Protein AF-C6LXL4-F1 (afdb_monomer)

Structure (mmCIF, N/CA/C/O backbone):
data_AF-C6LXL4-F1
#
_entry.id   AF-C6LXL4-F1
#
loop_
_atom_site.group_PDB
_atom_site.id
_atom_site.type_symbol
_atom_site.label_atom_id
_atom_site.label_alt_id
_atom_site.label_comp_id
_atom_site.label_asym_id
_atom_site.label_entity_id
_atom_site.label_seq_id
_atom_site.pdbx_PDB_ins_code
_atom_site.Cartn_x
_atom_site.Cartn_y
_atom_site.Cartn_z
_atom_site.occupancy
_atom_site.B_iso_or_equiv
_atom_site.auth_seq_id
_atom_site.auth_comp_id
_atom_site.auth_asym_id
_atom_site.auth_atom_id
_atom_site.pdbx_PDB_model_num
ATOM 1 N N . MET A 1 1 ? 41.414 -20.874 -18.597 1.00 38.28 1 MET A N 1
ATOM 2 C CA . MET A 1 1 ? 40.499 -19.800 -18.168 1.00 38.28 1 MET A CA 1
ATOM 3 C C . MET A 1 1 ? 39.198 -20.052 -18.888 1.00 38.28 1 MET A C 1
ATOM 5 O O . MET A 1 1 ? 39.136 -19.821 -20.089 1.00 38.28 1 MET A O 1
ATOM 9 N N . ASP A 1 2 ? 38.233 -20.641 -18.190 1.00 34.28 2 ASP A N 1
ATOM 10 C CA . ASP A 1 2 ? 36.930 -20.941 -18.768 1.00 34.28 2 ASP A CA 1
ATOM 11 C C . ASP A 1 2 ? 36.193 -19.635 -19.047 1.00 34.28 2 ASP A C 1
ATOM 13 O O . ASP A 1 2 ? 36.038 -18.783 -18.170 1.00 34.28 2 ASP A O 1
ATOM 17 N N . ALA A 1 3 ? 35.790 -19.461 -20.302 1.00 42.88 3 ALA A N 1
ATOM 18 C CA . ALA A 1 3 ? 34.923 -18.376 -20.708 1.00 42.88 3 ALA A CA 1
ATOM 19 C C . ALA A 1 3 ? 33.580 -18.569 -19.997 1.00 42.88 3 ALA A C 1
ATOM 21 O O . ALA A 1 3 ? 32.808 -19.465 -20.343 1.00 42.88 3 ALA A O 1
ATOM 22 N N . ILE A 1 4 ? 33.311 -17.734 -18.994 1.00 42.44 4 ILE A N 1
ATOM 23 C CA . ILE A 1 4 ? 31.965 -17.551 -18.458 1.00 42.44 4 ILE A CA 1
ATOM 24 C C . ILE A 1 4 ? 31.111 -17.140 -19.659 1.00 42.44 4 ILE A C 1
ATOM 26 O O . ILE A 1 4 ? 31.255 -16.032 -20.177 1.00 42.44 4 ILE A O 1
ATOM 30 N N . LYS A 1 5 ? 30.272 -18.056 -20.158 1.00 40.94 5 LYS A N 1
ATOM 31 C CA . LYS A 1 5 ? 29.210 -17.695 -21.098 1.00 40.94 5 LYS A CA 1
ATOM 32 C C . LYS A 1 5 ? 28.404 -16.586 -20.413 1.00 40.94 5 LYS A C 1
ATOM 34 O O . LYS A 1 5 ? 27.930 -16.836 -19.305 1.00 40.94 5 LYS A O 1
ATOM 39 N N . PRO A 1 6 ? 28.260 -15.386 -21.005 1.00 42.06 6 PRO A N 1
ATOM 40 C CA . PRO A 1 6 ? 27.323 -14.415 -20.473 1.00 42.06 6 PRO A CA 1
ATOM 41 C C . PRO A 1 6 ? 25.955 -15.080 -20.540 1.00 42.06 6 PRO A C 1
ATOM 43 O O . PRO A 1 6 ? 25.526 -15.529 -21.605 1.00 42.06 6 PRO A O 1
ATOM 46 N N . ASP A 1 7 ? 25.363 -15.251 -19.366 1.00 44.66 7 ASP A N 1
ATOM 47 C CA . ASP A 1 7 ? 24.122 -15.973 -19.166 1.00 44.66 7 ASP A CA 1
ATOM 48 C C . ASP A 1 7 ? 23.064 -15.330 -20.071 1.00 44.66 7 ASP A C 1
ATOM 50 O O . ASP A 1 7 ? 22.660 -14.177 -19.889 1.00 44.66 7 ASP A O 1
ATOM 54 N N . PHE A 1 8 ? 22.719 -16.055 -21.135 1.00 40.41 8 PHE A N 1
ATOM 55 C CA . PHE A 1 8 ? 21.677 -15.686 -22.077 1.00 40.41 8 PHE A CA 1
ATOM 56 C C . PHE A 1 8 ? 20.417 -15.449 -21.230 1.00 40.41 8 PHE A C 1
ATOM 58 O O . PHE A 1 8 ? 20.042 -16.311 -20.436 1.00 40.41 8 PHE A O 1
ATOM 65 N N . ASP A 1 9 ? 19.798 -14.277 -21.392 1.00 54.25 9 ASP A N 1
ATOM 66 C CA . ASP A 1 9 ? 18.506 -13.871 -20.814 1.00 54.25 9 ASP A CA 1
ATOM 67 C C . ASP A 1 9 ? 18.470 -13.043 -19.507 1.00 54.25 9 ASP A C 1
ATOM 69 O O . ASP A 1 9 ? 17.414 -12.933 -18.881 1.00 54.25 9 ASP A O 1
ATOM 73 N N . PHE A 1 10 ? 19.554 -12.349 -19.125 1.00 51.66 10 PHE A N 1
ATOM 74 C CA . PHE A 1 10 ? 19.510 -11.342 -18.038 1.00 51.66 10 PHE A CA 1
ATOM 75 C C . PHE A 1 10 ? 18.349 -10.321 -18.175 1.00 51.66 10 PHE A C 1
ATOM 77 O O . PHE A 1 10 ? 17.637 -10.112 -17.193 1.00 51.66 10 PHE A O 1
ATOM 84 N N . PRO A 1 11 ? 18.045 -9.757 -19.365 1.00 57.31 11 PRO A N 1
ATOM 85 C CA . PRO A 1 11 ? 16.936 -8.807 -19.516 1.00 57.31 11 PRO A CA 1
ATOM 86 C C . PRO A 1 11 ? 15.550 -9.427 -19.269 1.00 57.31 11 PRO A C 1
ATOM 88 O O . PRO A 1 11 ? 14.684 -8.797 -18.665 1.00 57.31 11 PRO A O 1
ATOM 91 N N . ASN A 1 12 ? 15.326 -10.677 -19.690 1.00 59.62 12 ASN A N 1
ATOM 92 C CA . ASN A 1 12 ? 14.062 -11.374 -19.425 1.00 59.62 12 ASN A CA 1
ATOM 93 C C . ASN A 1 12 ? 13.926 -11.771 -17.954 1.00 59.62 12 ASN A C 1
ATOM 95 O O . ASN A 1 12 ? 12.821 -11.691 -17.417 1.00 59.62 12 ASN A O 1
ATOM 99 N N . LYS A 1 13 ? 15.022 -12.174 -17.297 1.00 59.06 13 LYS A N 1
ATOM 100 C CA . LYS A 1 13 ? 15.032 -12.473 -15.857 1.00 59.06 13 LYS A CA 1
ATOM 101 C C . LYS A 1 13 ? 14.663 -11.233 -15.037 1.00 59.06 13 LYS A C 1
ATOM 103 O O . LYS A 1 13 ? 13.811 -11.336 -14.159 1.00 59.06 13 LYS A O 1
ATOM 108 N N . VAL A 1 14 ? 15.216 -10.064 -15.375 1.00 61.44 14 VAL A N 1
ATOM 109 C CA . VAL A 1 14 ? 14.861 -8.799 -14.705 1.00 61.44 14 VAL A CA 1
ATOM 110 C C . VAL A 1 14 ? 13.393 -8.433 -14.947 1.00 61.44 14 VAL A C 1
ATOM 112 O O . VAL A 1 14 ? 12.692 -8.092 -14.004 1.00 61.44 14 VAL A O 1
ATOM 115 N N . ARG A 1 15 ? 12.866 -8.614 -16.164 1.00 63.53 15 ARG A N 1
ATOM 116 C CA . ARG A 1 15 ? 11.441 -8.365 -16.455 1.00 63.53 15 ARG A CA 1
ATOM 117 C C . ARG A 1 15 ? 10.492 -9.286 -15.678 1.00 63.53 15 ARG A C 1
ATOM 119 O O . ARG A 1 15 ? 9.439 -8.852 -15.215 1.00 63.53 15 ARG A O 1
ATOM 126 N N . LEU A 1 16 ? 10.817 -10.579 -15.589 1.00 64.19 16 LEU A N 1
ATOM 127 C CA . LEU A 1 16 ? 10.026 -11.539 -14.810 1.00 64.19 16 LEU A CA 1
ATOM 128 C C . LEU A 1 16 ? 10.020 -11.159 -13.329 1.00 64.19 16 LEU A C 1
ATOM 130 O O . LEU A 1 16 ? 8.974 -11.234 -12.692 1.00 64.19 16 LEU A O 1
ATOM 134 N N . TYR A 1 17 ? 11.162 -10.696 -12.826 1.00 65.94 17 TYR A N 1
ATOM 135 C CA . TYR A 1 17 ? 11.296 -10.192 -11.470 1.00 65.94 17 TYR A CA 1
ATOM 136 C C . TYR A 1 17 ? 10.465 -8.923 -11.233 1.00 65.94 17 TYR A C 1
ATOM 138 O O . TYR A 1 17 ? 9.677 -8.893 -10.300 1.00 65.94 17 TYR A O 1
ATOM 146 N N . GLU A 1 18 ? 10.544 -7.913 -12.104 1.00 67.69 18 GLU A N 1
ATOM 147 C CA . GLU A 1 18 ? 9.739 -6.686 -11.975 1.00 67.69 18 GLU A CA 1
ATOM 148 C C . GLU A 1 18 ? 8.237 -6.980 -11.971 1.00 67.69 18 GLU A C 1
ATOM 150 O O . GLU A 1 18 ? 7.476 -6.389 -11.206 1.00 67.69 18 GLU A O 1
ATOM 155 N N . ARG A 1 19 ? 7.796 -7.925 -12.809 1.00 72.50 19 ARG A N 1
ATOM 156 C CA . ARG A 1 19 ? 6.396 -8.350 -12.834 1.00 72.50 19 ARG A CA 1
ATOM 157 C C . ARG A 1 19 ? 5.999 -9.093 -11.558 1.00 72.50 19 ARG A C 1
ATOM 159 O O . ARG A 1 19 ? 4.886 -8.890 -11.085 1.00 72.50 19 ARG A O 1
ATOM 166 N N . ALA A 1 20 ? 6.881 -9.930 -11.017 1.00 71.25 20 ALA A N 1
ATOM 167 C CA . ALA A 1 20 ? 6.658 -10.604 -9.742 1.00 71.25 20 ALA A CA 1
ATOM 168 C C . ALA A 1 20 ? 6.599 -9.603 -8.575 1.00 71.25 20 ALA A C 1
ATOM 170 O O . ALA A 1 20 ? 5.714 -9.709 -7.735 1.00 71.25 20 ALA A O 1
ATOM 171 N N . GLU A 1 21 ? 7.471 -8.593 -8.565 1.00 73.44 21 GLU A N 1
ATOM 172 C CA . GLU A 1 21 ? 7.468 -7.524 -7.561 1.00 73.44 21 GLU A CA 1
ATOM 173 C C . GLU A 1 21 ? 6.201 -6.665 -7.632 1.00 73.44 21 GLU A C 1
ATOM 175 O O . GLU A 1 21 ? 5.626 -6.341 -6.600 1.00 73.44 21 GLU A O 1
ATOM 180 N N . LEU A 1 22 ? 5.696 -6.349 -8.829 1.00 77.00 22 LE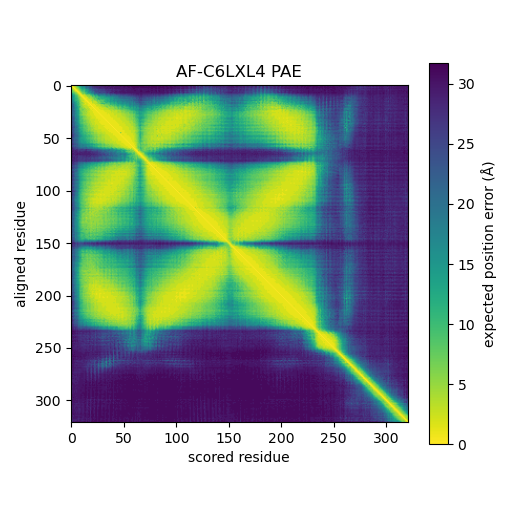U A N 1
ATOM 181 C CA . LEU A 1 22 ? 4.404 -5.665 -8.964 1.00 77.00 22 LEU A CA 1
ATOM 182 C C . LEU A 1 22 ? 3.253 -6.485 -8.363 1.00 77.00 22 LEU A C 1
ATOM 184 O O . LEU A 1 22 ? 2.479 -5.941 -7.582 1.00 77.00 22 LEU A O 1
ATOM 188 N N . ILE A 1 23 ? 3.178 -7.785 -8.677 1.00 78.94 23 ILE A N 1
ATOM 189 C CA . ILE A 1 23 ? 2.156 -8.692 -8.120 1.00 78.94 23 ILE A CA 1
ATOM 190 C C . ILE A 1 23 ? 2.259 -8.736 -6.596 1.00 78.94 23 ILE A C 1
ATOM 192 O O . ILE A 1 23 ? 1.264 -8.577 -5.897 1.00 78.94 23 ILE A O 1
ATOM 196 N N . ARG A 1 24 ? 3.475 -8.900 -6.078 1.00 79.75 24 ARG A N 1
ATOM 197 C CA . ARG A 1 24 ? 3.735 -8.923 -4.642 1.00 79.75 24 ARG A CA 1
ATOM 198 C C . ARG A 1 24 ? 3.297 -7.622 -3.966 1.00 79.75 24 ARG A C 1
ATOM 200 O O . ARG A 1 24 ? 2.661 -7.666 -2.919 1.00 79.75 24 ARG A O 1
ATOM 207 N N . ILE A 1 25 ? 3.621 -6.460 -4.532 1.00 82.69 25 ILE A N 1
ATOM 208 C CA . ILE A 1 25 ? 3.205 -5.177 -3.950 1.00 82.69 25 ILE A CA 1
ATOM 209 C C . ILE A 1 25 ? 1.677 -5.033 -4.003 1.00 82.69 25 ILE A C 1
ATOM 211 O O . ILE A 1 25 ? 1.097 -4.533 -3.041 1.00 82.69 25 ILE A O 1
ATOM 215 N N . ASP A 1 26 ? 1.012 -5.501 -5.062 1.00 84.12 26 ASP A N 1
ATOM 216 C CA . ASP A 1 26 ? -0.455 -5.536 -5.122 1.00 84.12 26 ASP A CA 1
ATOM 217 C C . ASP A 1 26 ? -1.045 -6.419 -4.001 1.00 84.12 26 ASP A C 1
ATOM 219 O O . ASP A 1 26 ? -1.972 -5.997 -3.309 1.00 84.12 26 ASP A O 1
ATOM 223 N N . GLU A 1 27 ? -0.450 -7.582 -3.713 1.00 86.94 27 GLU A N 1
ATOM 224 C CA . GLU A 1 27 ? -0.836 -8.411 -2.558 1.00 86.94 27 GLU A CA 1
ATOM 225 C C . GLU A 1 27 ? -0.640 -7.670 -1.223 1.00 86.94 27 GLU A C 1
ATOM 227 O O . GLU A 1 27 ? -1.466 -7.777 -0.314 1.00 86.94 27 GLU A O 1
ATOM 232 N N . LEU A 1 28 ? 0.426 -6.874 -1.082 1.00 85.62 28 LEU A N 1
ATOM 233 C CA . LEU A 1 28 ? 0.628 -6.030 0.100 1.00 85.62 28 LEU A CA 1
ATOM 234 C C . LEU A 1 28 ? -0.446 -4.942 0.223 1.00 85.62 28 LEU A C 1
ATOM 236 O O . LEU A 1 28 ? -0.900 -4.652 1.333 1.00 85.62 28 LEU A O 1
ATOM 240 N N . VAL A 1 29 ? -0.884 -4.355 -0.892 1.00 89.31 29 VAL A N 1
ATOM 241 C CA . VAL A 1 29 ? -2.000 -3.397 -0.916 1.00 89.31 2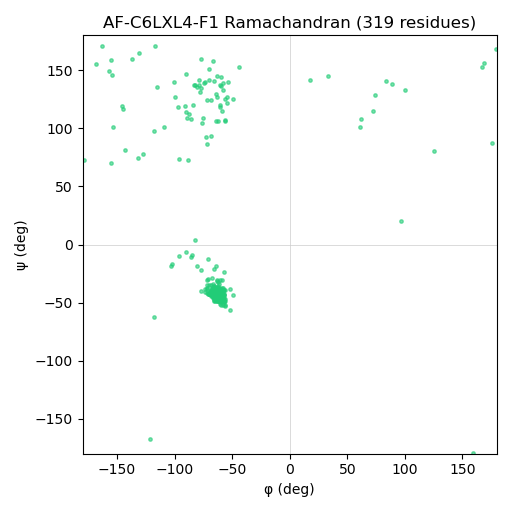9 VAL A CA 1
ATOM 242 C C . VAL A 1 29 ? -3.287 -4.061 -0.422 1.00 89.31 29 VAL A C 1
ATOM 244 O O . VAL A 1 29 ? -3.976 -3.494 0.434 1.00 89.31 29 VAL A O 1
ATOM 247 N N . ASP A 1 30 ? -3.580 -5.273 -0.889 1.00 90.00 30 ASP A N 1
ATOM 248 C CA . ASP A 1 30 ? -4.751 -6.037 -0.455 1.00 90.00 30 ASP A CA 1
ATOM 249 C C . ASP A 1 30 ? -4.679 -6.411 1.030 1.00 90.00 30 ASP A C 1
ATOM 251 O O . ASP A 1 30 ? -5.648 -6.211 1.774 1.00 90.00 30 ASP A O 1
ATOM 255 N N . ASN A 1 31 ? -3.513 -6.865 1.496 1.00 88.31 31 ASN A N 1
ATOM 256 C CA . ASN A 1 31 ? -3.263 -7.176 2.903 1.00 88.31 31 ASN A CA 1
ATOM 257 C C . ASN A 1 31 ? -3.474 -5.950 3.797 1.00 88.31 31 ASN A C 1
ATOM 259 O O . ASN A 1 31 ? -4.147 -6.037 4.828 1.00 88.31 31 ASN A O 1
ATOM 263 N N . PHE A 1 32 ? -2.965 -4.785 3.392 1.00 91.75 32 PHE A N 1
ATOM 264 C CA . PHE A 1 32 ? -3.203 -3.540 4.117 1.00 91.75 32 PHE A CA 1
ATOM 265 C C . PHE A 1 32 ? -4.701 -3.200 4.169 1.00 91.75 32 PHE A C 1
ATOM 267 O O . PHE A 1 32 ? -5.239 -2.870 5.230 1.00 91.75 32 PHE A O 1
ATOM 274 N N . GLY A 1 33 ? -5.409 -3.353 3.045 1.00 86.88 33 GLY A N 1
ATOM 275 C CA . GLY A 1 33 ? -6.860 -3.183 2.980 1.00 86.88 33 GLY A CA 1
ATOM 276 C C . GLY A 1 33 ? -7.616 -4.121 3.927 1.00 86.88 33 GLY A C 1
ATOM 277 O O . GLY A 1 33 ? -8.599 -3.712 4.554 1.00 86.88 33 GLY A O 1
ATOM 278 N N . TRP A 1 34 ? -7.149 -5.360 4.082 1.00 91.31 34 TRP A N 1
ATOM 279 C CA . TRP A 1 34 ? -7.710 -6.318 5.030 1.00 91.31 34 TRP A CA 1
ATOM 280 C C . TRP A 1 34 ? -7.490 -5.891 6.487 1.00 91.31 34 TRP A C 1
ATOM 282 O O . TRP A 1 34 ? -8.446 -5.887 7.264 1.00 91.31 34 TRP A O 1
ATOM 292 N N . VAL A 1 35 ? -6.288 -5.424 6.844 1.00 89.75 35 VAL A N 1
ATOM 293 C CA . VAL A 1 35 ? -5.994 -4.895 8.191 1.00 89.75 35 VAL A CA 1
ATOM 294 C C . VAL A 1 35 ? -6.905 -3.708 8.535 1.00 89.75 35 VAL A C 1
ATOM 296 O O . VAL A 1 35 ? -7.448 -3.645 9.640 1.00 89.75 35 VAL A O 1
ATOM 299 N N . CYS A 1 36 ? -7.159 -2.801 7.586 1.00 89.25 36 CYS A N 1
ATOM 300 C CA . CYS A 1 36 ? -8.102 -1.693 7.784 1.00 89.25 36 CYS A CA 1
ATOM 301 C C . CYS A 1 36 ? -9.554 -2.160 7.990 1.00 89.25 36 CYS A C 1
ATOM 303 O O . CYS A 1 36 ? -10.292 -1.574 8.782 1.00 89.25 36 CYS A O 1
ATOM 305 N N . LYS A 1 37 ? -9.995 -3.212 7.291 1.00 91.19 37 LYS A N 1
ATOM 306 C CA . LYS A 1 37 ? -11.336 -3.786 7.504 1.00 91.19 37 LYS A CA 1
ATOM 307 C C . LYS A 1 37 ? -11.437 -4.443 8.879 1.00 91.19 37 LYS A C 1
ATOM 309 O O . LYS A 1 37 ? -12.421 -4.222 9.588 1.00 91.19 37 LYS A O 1
ATOM 314 N N . LEU A 1 38 ? -10.409 -5.194 9.273 1.00 89.25 38 LEU A N 1
ATOM 315 C CA . LEU A 1 38 ? -10.330 -5.838 10.580 1.00 89.25 38 LEU A CA 1
ATOM 316 C C . LEU A 1 38 ? -10.376 -4.805 11.713 1.00 89.25 38 LEU A C 1
ATOM 318 O O . LEU A 1 38 ? -11.129 -4.977 12.670 1.00 89.25 38 LEU A O 1
ATOM 322 N N . SER A 1 39 ? -9.639 -3.697 11.594 1.00 88.19 39 SER A N 1
ATOM 323 C CA . SER A 1 39 ? -9.655 -2.639 12.610 1.00 88.19 39 SER A CA 1
ATOM 324 C C . SER A 1 39 ? -11.046 -2.013 12.775 1.00 88.19 39 SER A C 1
ATOM 326 O O . SER A 1 39 ? -11.506 -1.792 13.899 1.00 88.19 39 SER A O 1
ATOM 328 N N . ALA A 1 40 ? -11.767 -1.792 11.671 1.00 88.81 40 ALA A N 1
ATOM 329 C CA . ALA A 1 40 ? -13.131 -1.277 11.701 1.00 88.81 40 ALA A CA 1
ATOM 330 C C . ALA A 1 40 ? -14.110 -2.255 12.374 1.00 88.81 40 ALA A C 1
ATOM 332 O O . ALA A 1 40 ? -14.954 -1.823 13.165 1.00 88.81 40 ALA A O 1
ATOM 333 N N . GLN A 1 41 ? -13.980 -3.557 12.096 1.00 90.88 41 GLN A N 1
ATOM 334 C CA . GLN A 1 41 ? -14.791 -4.604 12.723 1.00 90.88 41 GLN A CA 1
ATOM 335 C C . GLN A 1 41 ? -14.506 -4.729 14.222 1.00 90.88 41 GLN A C 1
ATOM 337 O O . GLN A 1 41 ? -15.444 -4.746 15.016 1.00 90.88 41 GLN A O 1
ATOM 342 N N . LEU A 1 42 ? -13.234 -4.737 14.627 1.00 86.12 42 LEU A N 1
ATOM 343 C CA . LEU A 1 42 ? -12.838 -4.803 16.037 1.00 86.12 42 LEU A CA 1
ATOM 344 C C . LEU A 1 42 ? -13.352 -3.600 16.827 1.00 86.12 42 LEU A C 1
ATOM 346 O O . LEU A 1 42 ? -13.914 -3.763 17.910 1.00 86.12 42 LEU A O 1
ATOM 350 N N . ARG A 1 43 ? -13.253 -2.397 16.252 1.00 89.44 43 ARG A N 1
ATOM 351 C CA . ARG A 1 43 ? -13.848 -1.189 16.831 1.00 89.44 43 ARG A CA 1
ATOM 352 C C . ARG A 1 43 ? -15.358 -1.339 17.015 1.00 89.44 43 ARG A C 1
ATOM 354 O O . ARG A 1 43 ? -15.882 -0.980 18.069 1.00 89.44 43 ARG A O 1
ATOM 361 N N . ALA A 1 44 ? -16.062 -1.831 15.995 1.00 88.00 44 ALA A N 1
ATOM 362 C CA . ALA A 1 44 ? -17.507 -2.026 16.053 1.00 88.00 44 ALA A CA 1
ATOM 363 C C . ALA A 1 44 ? -17.898 -3.069 17.112 1.00 88.00 44 ALA A C 1
ATOM 365 O O . ALA A 1 44 ? -18.834 -2.830 17.873 1.00 88.00 44 ALA A O 1
ATOM 366 N N . ALA A 1 45 ? -17.151 -4.170 17.212 1.00 83.19 45 ALA A N 1
ATOM 367 C CA . ALA A 1 45 ? -17.352 -5.206 18.219 1.00 83.19 45 ALA A CA 1
ATOM 368 C C . ALA A 1 45 ? -17.139 -4.666 19.641 1.00 83.19 45 ALA A C 1
ATOM 370 O O . ALA A 1 45 ? -18.011 -4.837 20.492 1.00 83.19 45 ALA A O 1
ATOM 371 N N . GLY A 1 46 ? -16.045 -3.934 19.887 1.00 82.44 46 GLY A N 1
ATOM 372 C CA . GLY A 1 46 ? -15.789 -3.293 21.179 1.00 82.44 46 GLY A CA 1
ATOM 373 C C . GLY A 1 46 ? -16.902 -2.313 21.567 1.00 82.44 46 GLY A C 1
ATOM 374 O O . GLY A 1 46 ? -17.469 -2.399 22.655 1.00 82.44 46 GLY A O 1
ATOM 375 N N . GLN A 1 47 ? -17.300 -1.425 20.651 1.00 86.31 47 GLN A N 1
ATOM 376 C CA . GLN A 1 47 ? -18.414 -0.497 20.887 1.00 86.31 47 GLN A CA 1
ATOM 377 C C . GLN A 1 47 ? -19.750 -1.224 21.111 1.00 86.31 47 GLN A C 1
ATOM 379 O O . GLN A 1 47 ? -20.557 -0.788 21.934 1.00 86.31 47 GLN A O 1
ATOM 384 N N . GLY A 1 48 ? -19.996 -2.321 20.392 1.00 84.69 48 GLY A N 1
ATOM 385 C CA . GLY A 1 48 ? -21.176 -3.167 20.556 1.00 84.69 48 GLY A CA 1
ATOM 386 C C . GLY A 1 48 ? -21.230 -3.826 21.933 1.00 84.69 48 GLY A C 1
ATOM 387 O O . GLY A 1 48 ? -22.282 -3.801 22.578 1.00 84.69 48 GLY A O 1
ATOM 388 N N . LEU A 1 49 ? -20.094 -4.332 22.419 1.00 82.19 49 LEU A N 1
ATOM 389 C CA . LEU A 1 49 ? -19.950 -4.884 23.766 1.00 82.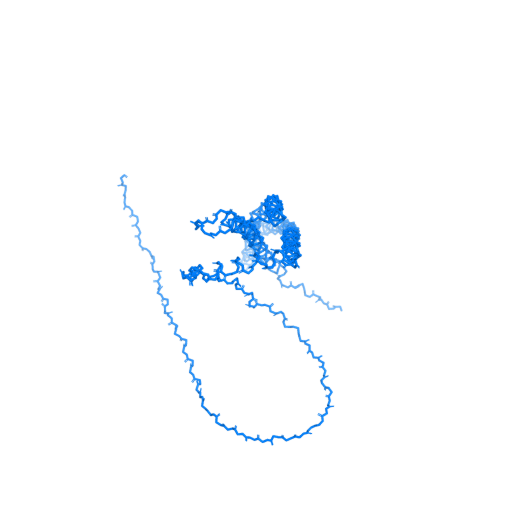19 49 LEU A CA 1
ATOM 390 C C . LEU A 1 49 ? -20.270 -3.825 24.830 1.00 82.19 49 LEU A C 1
ATOM 392 O O . LEU A 1 49 ? -21.141 -4.044 25.671 1.00 82.19 49 LEU A O 1
ATOM 396 N N . ALA A 1 50 ? -19.638 -2.651 24.746 1.00 81.56 50 ALA A N 1
ATOM 397 C CA . ALA A 1 50 ? -19.871 -1.542 25.672 1.00 81.56 50 ALA A CA 1
ATOM 398 C C . ALA A 1 50 ? -21.351 -1.116 25.725 1.00 81.56 50 ALA A C 1
ATOM 400 O O . ALA A 1 50 ? -21.933 -1.003 26.804 1.00 81.56 50 ALA A O 1
ATOM 401 N N . LYS A 1 51 ? -21.994 -0.945 24.561 1.00 83.19 51 LYS A N 1
ATOM 402 C CA . LYS A 1 51 ? -23.419 -0.577 24.475 1.00 83.19 51 LYS A CA 1
ATOM 403 C C . LYS A 1 51 ? -24.341 -1.652 25.041 1.00 83.19 51 LYS A C 1
ATOM 405 O O . LYS A 1 51 ? -25.318 -1.326 25.714 1.00 83.19 51 LYS A O 1
ATOM 410 N N . SER A 1 52 ? -24.055 -2.921 24.757 1.00 82.00 52 SER A N 1
ATOM 411 C CA . SER A 1 52 ? -24.870 -4.043 25.237 1.00 82.00 52 SER A CA 1
ATOM 412 C C . SER A 1 52 ? -24.837 -4.128 26.760 1.00 82.00 52 SER A C 1
ATOM 414 O O . SER A 1 52 ? -25.888 -4.255 27.389 1.00 82.00 52 SER A O 1
ATOM 416 N N . LEU A 1 53 ? -23.655 -3.950 27.357 1.00 78.19 53 LEU A N 1
ATOM 417 C CA . LEU A 1 53 ? -23.489 -3.902 28.808 1.00 78.19 53 LEU A CA 1
ATOM 418 C C . LEU A 1 53 ? -24.192 -2.690 29.434 1.00 78.19 53 LEU A C 1
ATOM 420 O O . LEU A 1 53 ? -24.918 -2.837 30.417 1.00 78.19 53 LEU A O 1
ATOM 424 N N . GLN A 1 54 ? -24.070 -1.505 28.828 1.00 76.56 54 GLN A N 1
ATOM 425 C CA . GLN A 1 54 ? -24.775 -0.307 29.293 1.00 76.56 54 GLN A CA 1
ATOM 426 C C . GLN A 1 54 ? -26.304 -0.483 29.245 1.00 76.56 54 GLN A C 1
ATOM 428 O O . GLN A 1 54 ? -27.013 -0.094 30.174 1.00 76.56 54 GLN A O 1
ATOM 433 N N . LYS A 1 55 ? -26.835 -1.114 28.189 1.00 80.88 55 LYS A N 1
ATOM 434 C CA . LYS A 1 55 ? -28.269 -1.413 28.066 1.00 80.88 55 LYS A CA 1
ATOM 435 C C . LYS A 1 55 ? -28.740 -2.417 29.119 1.00 80.88 55 LYS A C 1
ATOM 437 O O . LYS A 1 55 ? -29.814 -2.228 29.691 1.00 80.88 55 LYS A O 1
ATOM 442 N N . ALA A 1 56 ? -27.956 -3.464 29.380 1.00 72.50 56 ALA A N 1
ATOM 443 C CA . ALA A 1 56 ? -28.257 -4.439 30.427 1.00 72.50 56 ALA A CA 1
ATOM 444 C C . ALA A 1 56 ? -28.340 -3.765 31.807 1.00 72.50 56 ALA A C 1
ATOM 446 O O . ALA A 1 56 ? -29.281 -4.020 32.557 1.00 72.50 56 ALA A O 1
ATOM 447 N N . LEU A 1 57 ? -27.428 -2.831 32.091 1.00 69.62 57 LEU A N 1
ATOM 448 C CA . LEU A 1 57 ? -27.436 -2.046 33.323 1.00 69.62 57 LEU A CA 1
ATOM 449 C C . LEU A 1 57 ? -28.693 -1.182 33.474 1.00 69.62 57 LEU A C 1
ATOM 451 O O . LEU A 1 57 ? -29.335 -1.201 34.522 1.00 69.62 57 LEU A O 1
ATOM 455 N N . LEU A 1 58 ? -29.061 -0.429 32.434 1.00 70.94 58 LEU A N 1
ATOM 456 C CA . LEU A 1 58 ? -30.263 0.412 32.461 1.00 70.94 58 LEU A CA 1
ATOM 457 C C . LEU A 1 58 ? -31.523 -0.423 32.721 1.00 70.94 58 LEU A C 1
ATOM 459 O O . LEU A 1 58 ? -32.372 -0.031 33.518 1.00 70.94 58 LEU A O 1
ATOM 463 N N . LYS A 1 59 ? -31.610 -1.607 32.104 1.00 70.31 59 LYS A N 1
ATOM 464 C CA . LYS A 1 59 ? -32.714 -2.548 32.319 1.00 70.31 59 LYS A CA 1
ATOM 465 C C . LYS A 1 59 ? -32.743 -3.101 33.751 1.00 70.31 59 LYS A C 1
ATOM 467 O O . LYS A 1 59 ? -33.824 -3.290 34.294 1.00 70.31 59 LYS A O 1
ATOM 472 N N . ALA A 1 60 ? -31.582 -3.334 34.365 1.00 63.78 60 ALA A N 1
ATOM 473 C CA . ALA A 1 60 ? -31.483 -3.784 35.755 1.00 63.78 60 ALA A CA 1
ATOM 474 C C . ALA A 1 60 ? -31.839 -2.680 36.773 1.00 63.78 60 ALA A C 1
ATOM 476 O O . ALA A 1 60 ? -32.440 -2.963 37.807 1.00 63.78 60 ALA A O 1
ATOM 477 N N . ARG A 1 61 ? -31.503 -1.415 36.482 1.00 63.34 61 ARG A N 1
ATOM 478 C CA . ARG A 1 61 ? -31.825 -0.251 37.334 1.00 63.34 61 ARG A CA 1
ATOM 479 C C . ARG A 1 61 ? -33.313 0.117 37.332 1.00 63.34 61 ARG A C 1
ATOM 481 O O . ARG A 1 61 ? -33.803 0.654 38.320 1.00 63.34 61 ARG A O 1
ATOM 488 N N . SER A 1 62 ? -34.031 -0.148 36.243 1.00 63.62 62 SER A N 1
ATOM 489 C CA . SER A 1 62 ? -35.457 0.177 36.102 1.00 63.62 62 SER A CA 1
ATOM 490 C C . SER A 1 62 ? -36.232 -1.034 35.580 1.00 63.62 62 SER A C 1
ATOM 492 O O . SER A 1 62 ? -36.581 -1.082 34.395 1.00 63.62 62 SER A O 1
ATOM 494 N N . PRO A 1 63 ? -36.464 -2.049 36.431 1.00 59.94 63 PRO A N 1
ATOM 495 C CA . PRO A 1 63 ? -37.148 -3.257 36.007 1.00 59.94 63 PRO A CA 1
ATOM 496 C C . PRO A 1 63 ? -38.605 -2.954 35.634 1.00 59.94 63 PRO A C 1
ATOM 498 O O . PRO A 1 63 ? -39.291 -2.170 36.281 1.00 59.94 63 PRO A O 1
ATOM 501 N N . ALA A 1 64 ? -39.090 -3.597 34.570 1.00 58.09 64 ALA A N 1
ATOM 502 C CA . ALA A 1 64 ? -40.447 -3.393 34.059 1.00 58.09 64 ALA A CA 1
ATOM 503 C C . ALA A 1 64 ? -41.548 -3.969 34.975 1.00 58.09 64 ALA A C 1
ATOM 505 O O . ALA A 1 64 ? -42.723 -3.679 34.766 1.00 58.09 64 ALA A O 1
ATOM 506 N N . HIS A 1 65 ? -41.180 -4.795 35.961 1.00 53.66 65 HIS A N 1
ATOM 507 C CA . HIS A 1 65 ? -42.116 -5.407 36.898 1.00 53.66 65 HIS A CA 1
ATOM 508 C C . HIS A 1 65 ? -42.117 -4.624 38.221 1.00 53.66 65 HIS A C 1
ATOM 510 O O . HIS A 1 65 ? -41.045 -4.458 38.802 1.00 53.66 65 HIS A O 1
ATOM 516 N N . PRO A 1 66 ? -43.281 -4.184 38.732 1.00 53.03 66 PRO A N 1
ATOM 517 C CA . PRO A 1 66 ? -43.373 -3.388 39.961 1.00 53.03 66 PRO A CA 1
ATOM 518 C C . PRO A 1 66 ? -42.906 -4.128 41.228 1.00 53.03 66 PRO A C 1
ATOM 520 O O . PRO A 1 66 ? -42.564 -3.480 42.211 1.00 53.03 66 PRO A O 1
ATOM 523 N N . ASP A 1 67 ? -42.836 -5.463 41.190 1.00 52.84 67 ASP A N 1
ATOM 524 C CA . ASP A 1 67 ? -42.356 -6.304 42.300 1.00 52.84 67 ASP A CA 1
ATOM 525 C C . ASP A 1 67 ? -40.840 -6.575 42.258 1.00 52.84 67 ASP A C 1
ATOM 527 O O . ASP A 1 67 ? -40.282 -7.182 43.174 1.00 52.84 67 ASP A O 1
ATOM 531 N N . ALA A 1 68 ? -40.151 -6.160 41.191 1.00 50.97 68 ALA A N 1
ATOM 532 C CA . ALA A 1 68 ? -38.711 -6.338 41.071 1.00 50.97 68 ALA A CA 1
ATOM 533 C C . ALA A 1 68 ? -37.981 -5.202 41.801 1.00 50.97 68 ALA A C 1
ATOM 535 O O . ALA A 1 68 ? -38.130 -4.028 41.466 1.00 50.97 68 ALA A O 1
ATOM 536 N N . VAL A 1 69 ? -37.167 -5.562 42.795 1.00 53.06 69 VAL A N 1
ATOM 537 C CA . VAL A 1 69 ? -36.354 -4.598 43.545 1.00 53.06 69 VAL A CA 1
ATOM 538 C C . VAL A 1 69 ? -35.347 -3.939 42.587 1.00 53.06 69 VAL A C 1
ATOM 540 O O . VAL A 1 69 ? -34.613 -4.666 41.910 1.00 53.06 69 VAL A O 1
ATOM 543 N N . PRO A 1 70 ? -35.288 -2.595 42.510 1.00 54.88 70 PRO A N 1
ATOM 544 C CA . PRO A 1 70 ? -34.294 -1.891 41.709 1.00 54.88 70 PRO A CA 1
ATOM 545 C C . PRO A 1 70 ? -32.871 -2.332 42.066 1.00 54.88 70 PRO A C 1
ATOM 547 O O . PRO A 1 70 ? -32.534 -2.513 43.237 1.00 54.88 70 PRO A O 1
ATOM 550 N N . PHE A 1 71 ? -32.016 -2.487 41.056 1.00 54.94 71 PHE A N 1
ATOM 551 C CA . PHE A 1 71 ? -30.609 -2.817 41.263 1.00 54.94 71 PHE A CA 1
ATOM 552 C C . PHE A 1 71 ? -29.843 -1.601 41.821 1.00 54.94 71 PHE A C 1
ATOM 554 O O . PHE A 1 71 ? -29.341 -0.761 41.071 1.00 54.94 71 PHE A O 1
ATOM 561 N N . GLU A 1 72 ? -29.736 -1.504 43.148 1.00 56.78 72 GLU A N 1
ATOM 562 C CA . GLU A 1 72 ? -28.916 -0.508 43.853 1.00 56.78 72 GLU A CA 1
ATOM 563 C C . GLU A 1 72 ? -27.481 -1.024 44.050 1.00 56.78 72 GLU A C 1
ATOM 565 O O . GLU A 1 72 ? -27.062 -1.393 45.145 1.00 56.78 72 GLU A O 1
ATOM 570 N N . CYS A 1 73 ? -26.702 -1.080 42.969 1.00 62.28 73 CYS A N 1
ATOM 571 C CA . CYS A 1 73 ? -25.259 -1.311 43.058 1.00 62.28 73 CYS A CA 1
ATOM 572 C C . CYS A 1 73 ? -24.525 -0.216 42.282 1.00 62.28 73 CYS A C 1
ATOM 574 O O . CYS A 1 73 ? -24.089 -0.391 41.145 1.00 62.28 73 CYS A O 1
ATOM 576 N N . GLU A 1 74 ? -24.432 0.959 42.900 1.00 68.12 74 GLU A N 1
ATOM 577 C CA . GLU A 1 74 ? -23.736 2.127 42.355 1.00 68.12 74 GLU A CA 1
ATOM 578 C C . GLU A 1 74 ? -22.288 1.836 41.894 1.00 68.12 74 GLU A C 1
ATOM 580 O O . GLU A 1 74 ? -21.937 2.278 40.796 1.00 68.12 74 GLU A O 1
ATOM 585 N N . PRO A 1 75 ? -21.487 0.999 42.594 1.00 69.62 75 PRO A N 1
ATOM 586 C CA . PRO A 1 75 ? -20.149 0.613 42.130 1.00 69.62 75 PRO A CA 1
ATOM 587 C C . PRO A 1 75 ? -20.149 -0.169 40.806 1.00 69.62 75 PRO A C 1
ATOM 589 O O . PRO A 1 75 ? -19.282 0.039 39.960 1.00 69.62 75 PRO A O 1
ATOM 592 N N . TYR A 1 76 ? -21.144 -1.039 40.594 1.00 69.12 76 TYR A N 1
ATOM 593 C CA . TYR A 1 76 ? -21.292 -1.828 39.363 1.00 69.12 76 TYR A CA 1
ATOM 594 C C . TYR A 1 76 ? -21.579 -0.924 38.161 1.00 69.12 76 TYR A C 1
ATOM 596 O O . TYR A 1 76 ? -21.022 -1.093 37.076 1.00 69.12 76 TYR A O 1
ATOM 604 N N . ALA A 1 77 ? -22.423 0.084 38.370 1.00 73.69 77 ALA A N 1
ATOM 605 C CA . ALA A 1 77 ? -22.748 1.044 37.334 1.00 73.69 77 ALA A CA 1
ATOM 606 C C . ALA A 1 77 ? -21.598 1.983 36.988 1.00 73.69 77 ALA A C 1
ATOM 608 O O . ALA A 1 77 ? -21.335 2.191 35.807 1.00 73.69 77 ALA A O 1
ATOM 609 N N . GLN A 1 78 ? -20.882 2.487 37.992 1.00 78.44 78 GLN A N 1
ATOM 610 C CA . GLN A 1 78 ? -19.699 3.314 37.765 1.00 78.44 78 GLN A CA 1
ATOM 611 C C . GLN A 1 78 ? -18.607 2.534 37.015 1.00 78.44 78 GLN A C 1
ATOM 613 O O . GLN A 1 78 ? -18.032 3.060 36.063 1.00 78.44 78 GLN A O 1
ATOM 618 N N . GLY A 1 79 ? -18.367 1.264 37.369 1.00 79.44 79 GLY A N 1
ATOM 619 C CA . GLY A 1 79 ? -17.414 0.402 36.658 1.00 79.44 79 GLY A CA 1
ATOM 620 C C . GLY A 1 79 ? -17.786 0.167 35.189 1.00 79.44 79 GLY A C 1
ATOM 621 O O . GLY A 1 79 ? -16.926 0.217 34.311 1.00 79.44 79 GLY A O 1
ATOM 622 N N . LEU A 1 80 ? -19.075 -0.025 34.896 1.00 79.38 80 LEU A N 1
ATOM 623 C CA . LEU A 1 80 ? -19.567 -0.211 33.528 1.00 79.38 80 LEU A CA 1
ATOM 624 C C . LEU A 1 80 ? -19.571 1.072 32.690 1.00 79.38 80 LEU A C 1
ATOM 626 O O . LEU A 1 80 ? -19.244 1.026 31.504 1.00 79.38 80 LEU A O 1
ATOM 630 N N . GLU A 1 81 ? -19.917 2.213 33.283 1.00 82.94 81 GLU A N 1
ATOM 631 C CA . GLU A 1 81 ? -19.836 3.519 32.621 1.00 82.94 81 GLU A CA 1
ATOM 632 C C . GLU A 1 81 ? -18.373 3.887 32.306 1.00 82.94 81 GLU A C 1
ATOM 634 O O . GLU A 1 81 ? -18.072 4.349 31.198 1.00 82.94 81 GLU A O 1
ATOM 639 N N . ALA A 1 82 ? -17.448 3.599 33.230 1.00 86.81 82 ALA A N 1
ATOM 640 C CA . ALA A 1 82 ? -16.011 3.757 33.014 1.00 86.81 82 ALA A CA 1
ATOM 641 C C . ALA A 1 82 ? -15.505 2.852 31.879 1.00 86.81 82 ALA A C 1
ATOM 643 O O . ALA A 1 82 ? -14.852 3.341 30.956 1.00 86.81 82 ALA A O 1
ATOM 644 N N . PHE A 1 83 ? -15.882 1.568 31.882 1.00 87.38 83 PHE A N 1
ATOM 645 C CA . PHE A 1 83 ? -15.557 0.630 30.805 1.00 87.38 83 PHE A CA 1
ATOM 646 C C . PHE A 1 83 ? -16.074 1.119 29.444 1.00 87.38 83 PHE A C 1
ATOM 648 O O . PHE A 1 83 ? -15.323 1.169 28.471 1.00 87.38 83 PHE A O 1
ATOM 655 N N . ALA A 1 84 ? -17.341 1.536 29.359 1.00 85.62 84 ALA A N 1
ATOM 656 C CA . ALA A 1 84 ? -17.921 2.013 28.105 1.00 85.62 84 ALA A CA 1
ATOM 657 C C . ALA A 1 84 ? -17.194 3.256 27.562 1.00 85.62 84 ALA A C 1
ATOM 659 O O . ALA A 1 84 ? -16.949 3.360 26.356 1.00 85.62 84 ALA A O 1
ATOM 660 N N . THR A 1 85 ? -16.796 4.167 28.452 1.00 89.81 85 THR A N 1
ATOM 661 C CA . THR A 1 85 ? -16.013 5.362 28.108 1.00 89.81 85 THR A CA 1
ATOM 662 C C . THR A 1 85 ? -14.607 4.996 27.622 1.00 89.81 85 THR A C 1
ATOM 664 O O . THR A 1 85 ? -14.150 5.515 26.596 1.00 89.81 85 THR A O 1
ATOM 667 N N . ALA A 1 86 ? -13.940 4.062 28.306 1.00 91.00 86 ALA A N 1
ATOM 668 C CA . ALA A 1 86 ? -12.616 3.569 27.936 1.00 91.00 86 ALA A CA 1
ATOM 669 C C . ALA A 1 86 ? -12.640 2.901 26.554 1.00 91.00 86 ALA A C 1
ATOM 671 O O . ALA A 1 86 ? -11.865 3.270 25.672 1.00 91.00 86 ALA A O 1
ATOM 672 N N . VAL A 1 87 ? -13.597 2.002 26.307 1.00 90.25 87 VAL A N 1
ATOM 673 C CA . VAL A 1 87 ? -13.772 1.343 25.004 1.00 90.25 87 VAL A CA 1
ATOM 674 C C . VAL A 1 87 ? -14.113 2.341 23.896 1.00 90.25 87 VAL A C 1
ATOM 676 O O . VAL A 1 87 ? -13.614 2.214 22.775 1.00 90.25 87 VAL A O 1
ATOM 679 N N . GLY A 1 88 ? -14.922 3.361 24.199 1.00 89.38 88 GLY A N 1
ATOM 680 C CA . GLY A 1 88 ? -15.199 4.467 23.282 1.00 89.38 88 GLY A CA 1
ATOM 681 C C . GLY A 1 88 ? -13.922 5.187 22.848 1.00 89.38 88 GLY A C 1
ATOM 682 O O . GLY A 1 88 ? -13.679 5.330 21.650 1.00 89.38 88 GLY A O 1
ATOM 683 N N . THR A 1 89 ? -13.082 5.556 23.816 1.00 93.94 89 THR A N 1
ATOM 684 C CA . THR A 1 89 ? -11.798 6.244 23.596 1.00 93.94 89 THR A CA 1
ATOM 685 C C . THR A 1 89 ? -10.798 5.370 22.840 1.00 93.94 89 THR A C 1
ATOM 687 O O . THR A 1 89 ? -10.168 5.811 21.881 1.00 93.94 89 THR A O 1
ATOM 690 N N . LEU A 1 90 ? -10.687 4.091 23.205 1.00 92.19 90 LEU A N 1
ATOM 691 C CA . LEU A 1 90 ? -9.854 3.131 22.478 1.00 92.19 90 LEU A CA 1
ATOM 692 C C . LEU A 1 90 ? -10.301 3.006 21.017 1.00 92.19 90 LEU A C 1
ATOM 694 O O . LEU A 1 90 ? -9.472 2.961 20.109 1.00 92.19 90 LEU A O 1
ATOM 698 N N . GLY A 1 91 ? -11.614 2.974 20.781 1.00 90.44 91 GLY A N 1
ATOM 699 C CA . GLY A 1 91 ? -12.180 2.877 19.442 1.00 90.44 91 GLY A CA 1
ATOM 700 C C . GLY A 1 91 ? -11.938 4.120 18.584 1.00 90.44 91 GLY A C 1
ATOM 701 O O . GLY A 1 91 ? -11.694 3.981 17.384 1.00 90.44 91 GLY A O 1
ATOM 702 N N . THR A 1 92 ? -11.991 5.324 19.163 1.00 93.12 92 THR A N 1
ATOM 703 C CA . THR A 1 92 ? -11.675 6.564 18.435 1.00 93.12 92 THR A CA 1
ATOM 704 C C . THR A 1 92 ? -10.189 6.657 18.108 1.00 93.12 92 THR A C 1
ATOM 706 O O . THR A 1 92 ? -9.855 7.004 16.978 1.00 93.12 92 THR A O 1
ATOM 709 N N . HIS A 1 93 ? -9.310 6.269 19.037 1.00 93.38 93 HIS A N 1
ATOM 710 C CA . HIS A 1 93 ? -7.865 6.226 18.802 1.00 93.38 93 HIS A CA 1
ATOM 711 C C . HIS A 1 93 ? -7.513 5.265 17.660 1.00 93.38 93 HIS A C 1
ATOM 713 O O . HIS A 1 93 ? -6.851 5.672 16.704 1.00 93.38 93 HIS A O 1
ATOM 719 N N . LEU A 1 94 ? -8.043 4.035 17.693 1.00 93.31 94 LEU A N 1
ATOM 720 C CA . LEU A 1 94 ? -7.848 3.058 16.616 1.00 93.31 94 LEU A CA 1
ATOM 721 C C . LEU A 1 94 ? -8.323 3.610 15.263 1.00 93.31 94 LEU A C 1
ATOM 723 O O . LEU A 1 94 ? -7.633 3.458 14.256 1.00 93.31 94 LEU A O 1
ATOM 727 N N . ALA A 1 95 ? -9.481 4.278 15.222 1.00 92.25 95 ALA A N 1
ATOM 728 C CA . ALA A 1 95 ? -9.990 4.890 13.995 1.00 92.25 95 ALA A CA 1
ATOM 729 C C . ALA A 1 95 ? -9.063 5.997 13.466 1.00 92.25 95 ALA A C 1
ATOM 731 O O . ALA A 1 95 ? -8.812 6.056 12.265 1.00 92.25 95 ALA A O 1
ATOM 732 N N . SER A 1 96 ? -8.532 6.856 14.343 1.00 94.25 96 SER A N 1
ATOM 733 C CA . SER A 1 96 ? -7.611 7.920 13.931 1.00 94.25 96 SER A CA 1
ATOM 734 C C . SER A 1 96 ? -6.263 7.390 13.441 1.00 94.25 96 SER A C 1
ATOM 736 O O . SER A 1 96 ? -5.788 7.830 12.396 1.00 94.25 96 SER A O 1
ATOM 738 N N . GLU A 1 97 ? -5.672 6.418 14.143 1.00 94.50 97 GLU A N 1
ATOM 739 C CA . GLU A 1 97 ? -4.380 5.831 13.769 1.00 94.50 97 GLU A CA 1
ATOM 740 C C . GLU A 1 97 ? -4.495 5.083 12.437 1.00 94.50 97 GLU A C 1
ATOM 742 O O . GLU A 1 97 ? -3.705 5.303 11.522 1.00 94.50 97 GLU A O 1
ATOM 747 N N . THR A 1 98 ? -5.542 4.272 12.271 1.00 92.44 98 THR A N 1
ATOM 748 C CA . THR A 1 98 ? -5.770 3.534 11.018 1.00 92.44 98 THR A CA 1
ATOM 749 C C . THR A 1 98 ? -6.091 4.455 9.841 1.00 92.44 98 THR A C 1
ATOM 751 O O . THR A 1 98 ? -5.650 4.179 8.726 1.00 92.44 98 THR A O 1
ATOM 754 N N . ALA A 1 99 ? -6.784 5.578 10.061 1.00 92.19 99 ALA A N 1
ATOM 755 C CA . ALA A 1 99 ? -7.003 6.585 9.023 1.00 92.19 99 ALA A CA 1
ATOM 756 C C . ALA A 1 99 ? -5.696 7.282 8.603 1.00 92.19 99 ALA A C 1
ATOM 758 O O . ALA A 1 99 ? -5.450 7.448 7.406 1.00 92.19 99 ALA A O 1
ATOM 759 N N . ALA A 1 100 ? -4.842 7.652 9.563 1.00 95.25 100 ALA A N 1
ATOM 760 C CA . ALA A 1 100 ? -3.540 8.255 9.285 1.00 95.25 100 ALA A CA 1
ATOM 761 C C . ALA A 1 100 ? -2.617 7.288 8.526 1.00 95.25 100 ALA A C 1
ATOM 763 O O . ALA A 1 100 ? -2.004 7.665 7.524 1.00 95.25 100 ALA A O 1
ATOM 764 N N . LEU A 1 101 ? -2.581 6.018 8.941 1.00 95.31 101 LEU A N 1
ATOM 765 C CA . LEU A 1 101 ? -1.849 4.966 8.235 1.00 95.31 101 LEU A CA 1
ATOM 766 C C . LEU A 1 101 ? -2.401 4.747 6.827 1.00 95.31 101 LEU A C 1
ATOM 768 O O . LEU A 1 101 ? -1.622 4.628 5.886 1.00 95.31 101 LEU A O 1
ATOM 772 N N . GLY A 1 102 ? -3.724 4.771 6.653 1.00 93.25 102 GLY A N 1
ATOM 773 C CA . GLY A 1 102 ? -4.359 4.679 5.339 1.00 93.25 102 GLY A CA 1
ATOM 774 C C . GLY A 1 102 ? -3.951 5.811 4.396 1.00 93.25 102 GLY A C 1
ATOM 775 O O . GLY A 1 102 ? -3.634 5.560 3.234 1.00 93.25 102 GLY A O 1
ATOM 776 N N . GLN A 1 103 ? -3.885 7.050 4.892 1.00 95.38 103 GLN A N 1
ATOM 777 C CA . GLN A 1 103 ? -3.376 8.184 4.111 1.00 95.38 103 GLN A CA 1
ATOM 778 C C . GLN A 1 103 ? -1.894 8.012 3.763 1.00 95.38 103 GLN A C 1
ATOM 780 O O . GLN A 1 103 ? -1.512 8.174 2.605 1.00 95.38 103 GLN A O 1
ATOM 785 N N . SER A 1 104 ? -1.067 7.623 4.737 1.00 95.88 104 SER A N 1
ATOM 786 C CA . SER A 1 104 ? 0.359 7.352 4.521 1.00 95.88 104 SER A CA 1
ATOM 787 C C . SER A 1 104 ? 0.571 6.274 3.453 1.00 95.88 104 SER A C 1
ATOM 789 O O . SER A 1 104 ? 1.382 6.450 2.545 1.00 95.88 104 SER A O 1
ATOM 791 N N . PHE A 1 105 ? -0.215 5.198 3.498 1.00 96.06 105 PHE A N 1
ATOM 792 C CA . PHE A 1 105 ? -0.160 4.106 2.530 1.00 96.06 105 PHE A CA 1
ATOM 793 C C . PHE A 1 105 ? -0.554 4.565 1.120 1.00 96.06 105 PHE A C 1
ATOM 795 O O . PHE A 1 105 ? 0.134 4.259 0.145 1.00 96.06 105 PHE A O 1
ATOM 802 N N . GLN A 1 106 ? -1.603 5.381 0.994 1.00 94.94 106 GLN A N 1
ATOM 803 C CA . GLN A 1 106 ? -1.992 5.967 -0.292 1.00 94.94 106 GLN A CA 1
ATOM 804 C C . GLN A 1 106 ? -0.883 6.841 -0.895 1.00 94.94 106 GLN A C 1
ATOM 806 O O . GLN A 1 106 ? -0.550 6.701 -2.074 1.00 94.94 106 GLN A O 1
ATOM 811 N N . GLU A 1 107 ? -0.286 7.724 -0.094 1.00 96.31 107 GLU A N 1
ATOM 812 C CA . GLU A 1 107 ? 0.748 8.651 -0.564 1.00 96.31 107 GLU A CA 1
ATOM 813 C C . GLU A 1 107 ? 2.079 7.963 -0.870 1.00 96.31 107 GLU A C 1
ATOM 815 O O . GLU A 1 107 ? 2.760 8.333 -1.826 1.00 96.31 107 GLU A O 1
ATOM 820 N N . ARG A 1 108 ? 2.469 6.974 -0.061 1.00 95.06 108 ARG A N 1
ATOM 821 C CA . ARG A 1 108 ? 3.823 6.407 -0.089 1.00 95.06 108 ARG A CA 1
ATOM 822 C C . ARG A 1 108 ? 3.935 5.072 -0.812 1.00 95.06 108 ARG A C 1
ATOM 824 O O . ARG A 1 108 ? 5.048 4.696 -1.164 1.00 95.06 108 ARG A O 1
ATOM 831 N N . VAL A 1 109 ? 2.820 4.380 -1.038 1.00 95.00 109 VAL A N 1
ATOM 832 C CA . VAL A 1 109 ? 2.792 3.079 -1.722 1.00 95.00 109 VAL A CA 1
ATOM 833 C C . VAL A 1 109 ? 1.973 3.184 -3.001 1.00 95.00 109 VAL A C 1
ATOM 835 O O . VAL A 1 109 ? 2.526 3.077 -4.092 1.00 95.00 109 VAL A O 1
ATOM 838 N N . VAL A 1 110 ? 0.678 3.494 -2.894 1.00 93.00 110 VAL A N 1
ATOM 839 C CA . VAL A 1 110 ? -0.255 3.406 -4.033 1.00 93.00 110 VAL A CA 1
ATOM 840 C C . VAL A 1 110 ? 0.077 4.411 -5.142 1.00 93.00 110 VAL A C 1
ATOM 842 O O . VAL A 1 110 ? 0.126 4.052 -6.322 1.00 93.00 110 VAL A O 1
ATOM 845 N N . LYS A 1 111 ? 0.319 5.683 -4.800 1.00 93.56 111 LYS A N 1
ATOM 846 C CA . LYS A 1 111 ? 0.665 6.709 -5.802 1.00 93.56 111 LYS A CA 1
ATOM 847 C C . LYS A 1 111 ? 2.015 6.438 -6.491 1.00 93.56 111 LYS A C 1
ATOM 849 O O . LYS A 1 111 ? 2.054 6.491 -7.728 1.00 93.56 111 LYS A O 1
ATOM 854 N N . PRO A 1 112 ? 3.109 6.131 -5.764 1.00 92.62 112 PRO A N 1
ATOM 855 C CA . PRO A 1 112 ? 4.371 5.737 -6.383 1.00 92.62 112 PRO A CA 1
ATOM 856 C C . PRO A 1 112 ? 4.242 4.491 -7.253 1.00 92.62 112 PRO A C 1
ATOM 858 O O . PRO A 1 112 ? 4.728 4.507 -8.379 1.00 92.62 112 PRO A O 1
ATOM 861 N N . LEU A 1 113 ? 3.520 3.464 -6.797 1.00 91.94 113 LEU A N 1
ATOM 862 C CA . LEU A 1 113 ? 3.305 2.232 -7.557 1.00 91.94 113 LEU A CA 1
ATOM 863 C C . LEU A 1 113 ? 2.636 2.505 -8.908 1.00 91.94 113 LEU A C 1
ATOM 865 O O . LEU A 1 113 ? 3.116 2.048 -9.942 1.00 91.94 113 LEU A O 1
ATOM 869 N N . ARG A 1 114 ? 1.586 3.337 -8.932 1.00 89.94 114 ARG A N 1
ATOM 870 C CA . ARG A 1 114 ? 0.937 3.757 -10.186 1.00 89.94 114 ARG A CA 1
ATOM 871 C C . ARG A 1 114 ? 1.908 4.482 -11.121 1.00 89.94 114 ARG A C 1
ATOM 873 O O . ARG A 1 114 ? 1.853 4.298 -12.336 1.00 89.94 114 ARG A O 1
ATOM 880 N N . THR A 1 115 ? 2.781 5.313 -10.557 1.00 90.31 115 THR A N 1
ATOM 881 C CA . THR A 1 115 ? 3.790 6.058 -11.321 1.00 90.31 115 THR A CA 1
ATOM 882 C C . THR A 1 115 ? 4.801 5.103 -11.950 1.00 90.31 115 THR A C 1
ATOM 884 O O . THR A 1 115 ? 5.033 5.175 -13.156 1.00 90.31 115 THR A O 1
ATOM 887 N N . VAL A 1 116 ? 5.334 4.163 -11.164 1.00 88.50 116 VAL A N 1
ATOM 888 C CA . VAL A 1 116 ? 6.266 3.131 -11.635 1.00 88.50 116 VAL A CA 1
ATOM 889 C C . VAL A 1 116 ? 5.610 2.245 -12.694 1.00 88.50 116 VAL A C 1
ATOM 891 O O . VAL A 1 116 ? 6.200 2.040 -13.750 1.00 88.50 116 VAL A O 1
ATOM 894 N N . GLY A 1 117 ? 4.360 1.814 -12.500 1.00 83.62 117 GLY A N 1
ATOM 895 C CA . GLY A 1 117 ? 3.617 1.053 -13.512 1.00 83.62 117 GLY A CA 1
ATOM 896 C C . GLY A 1 117 ? 3.510 1.793 -14.854 1.00 83.62 117 GLY A C 1
ATOM 897 O O . GLY A 1 117 ? 3.700 1.202 -15.919 1.00 83.62 117 GLY A O 1
ATOM 898 N N . GLY A 1 118 ? 3.299 3.114 -14.821 1.00 86.38 118 GLY A N 1
ATOM 899 C CA . GLY A 1 118 ? 3.335 3.959 -16.017 1.00 86.38 118 GLY A CA 1
ATOM 900 C C . GLY A 1 118 ? 4.719 4.038 -16.676 1.00 86.38 118 GLY A C 1
ATOM 901 O O . GLY A 1 118 ? 4.813 4.045 -17.906 1.00 86.38 118 GLY A O 1
ATOM 902 N N . CYS A 1 119 ? 5.792 4.073 -15.885 1.00 87.50 119 CYS A N 1
ATOM 903 C CA . CYS A 1 119 ? 7.170 4.052 -16.380 1.00 87.50 119 CYS A CA 1
ATOM 904 C C . CYS A 1 119 ? 7.531 2.702 -17.012 1.00 87.50 119 CYS A C 1
ATOM 906 O O . CYS A 1 119 ? 8.073 2.685 -18.113 1.00 87.50 119 CYS A O 1
ATOM 908 N N . VAL A 1 120 ? 7.157 1.582 -16.391 1.00 83.44 120 VAL A N 1
ATOM 909 C CA . VAL A 1 120 ? 7.375 0.229 -16.934 1.00 83.44 120 VAL A CA 1
ATOM 910 C C . VAL A 1 120 ? 6.680 0.063 -18.292 1.00 83.44 120 VAL A C 1
ATOM 912 O O . VAL A 1 120 ? 7.267 -0.462 -19.238 1.00 83.44 120 VAL A O 1
ATOM 915 N N . ALA A 1 121 ? 5.472 0.610 -18.459 1.00 84.19 121 ALA A N 1
ATOM 916 C CA . ALA A 1 121 ? 4.793 0.615 -19.757 1.00 84.19 121 ALA A CA 1
ATOM 917 C C . ALA A 1 121 ? 5.545 1.423 -20.838 1.00 84.19 121 ALA A C 1
ATOM 919 O O . ALA A 1 121 ? 5.474 1.091 -22.023 1.00 84.19 121 ALA A O 1
ATOM 920 N N . ARG A 1 122 ? 6.267 2.488 -20.458 1.00 88.81 122 ARG A N 1
ATOM 921 C CA . ARG A 1 122 ? 7.139 3.238 -21.383 1.00 88.81 122 ARG A CA 1
ATOM 922 C C . ARG A 1 122 ? 8.409 2.459 -21.711 1.00 88.81 122 ARG A C 1
ATOM 924 O O . ARG A 1 122 ? 8.772 2.408 -22.882 1.00 88.81 122 ARG A O 1
ATOM 931 N N . LEU A 1 123 ? 9.015 1.801 -20.724 1.00 87.75 123 LEU A N 1
ATOM 932 C CA . LEU A 1 123 ? 10.177 0.933 -20.928 1.00 87.75 123 LEU A CA 1
ATOM 933 C C . LEU A 1 123 ? 9.888 -0.186 -21.924 1.00 87.75 123 LEU A C 1
ATOM 935 O O . LEU A 1 123 ? 10.716 -0.472 -22.784 1.00 87.75 123 LEU A O 1
ATOM 939 N N . GLU A 1 124 ? 8.690 -0.766 -21.885 1.00 86.06 124 GLU A N 1
ATOM 940 C CA . GLU A 1 124 ? 8.303 -1.779 -22.867 1.00 86.06 124 GLU A CA 1
ATOM 941 C C . GLU A 1 124 ? 8.268 -1.214 -24.300 1.00 86.06 124 GLU A C 1
ATOM 943 O O . GLU A 1 124 ? 8.676 -1.892 -25.244 1.00 86.06 124 GLU A O 1
ATOM 948 N N . LYS A 1 125 ? 7.867 0.051 -24.485 1.00 89.94 125 LYS A N 1
ATOM 949 C CA . LYS A 1 125 ? 7.928 0.716 -25.799 1.00 89.94 125 LYS A CA 1
ATOM 950 C C . LYS A 1 125 ? 9.367 0.986 -26.241 1.00 89.94 125 LYS A C 1
ATOM 952 O O . LYS A 1 125 ? 9.683 0.773 -27.411 1.00 89.94 125 LYS A O 1
ATOM 957 N N . GLU A 1 126 ? 10.235 1.426 -25.329 1.00 90.06 126 GLU A N 1
ATOM 958 C CA . GLU A 1 126 ? 11.670 1.608 -25.602 1.00 90.06 126 GLU A CA 1
ATOM 959 C C . GLU A 1 126 ? 12.307 0.289 -26.054 1.00 90.06 126 GLU A C 1
ATOM 961 O O . GLU A 1 126 ? 12.962 0.233 -27.097 1.00 90.06 126 GLU A O 1
ATOM 966 N N . ARG A 1 127 ? 12.010 -0.805 -25.345 1.00 90.00 127 ARG A N 1
ATOM 967 C CA . ARG A 1 127 ? 12.463 -2.159 -25.683 1.00 90.00 127 ARG A CA 1
ATOM 968 C C . ARG A 1 127 ? 12.023 -2.584 -27.083 1.00 90.00 127 ARG A C 1
ATOM 970 O O . ARG A 1 127 ? 12.827 -3.109 -27.855 1.00 90.00 127 ARG A O 1
ATOM 977 N N . GLN A 1 128 ? 10.757 -2.353 -27.433 1.00 90.12 128 GLN A N 1
ATOM 978 C CA . GLN A 1 128 ? 10.226 -2.663 -28.765 1.00 90.12 128 GLN A CA 1
ATOM 979 C C . GLN A 1 128 ? 10.905 -1.833 -29.863 1.00 90.12 128 GLN A C 1
ATOM 981 O O . GLN A 1 128 ? 11.217 -2.365 -30.929 1.00 90.12 128 GLN A O 1
ATOM 986 N N . ALA A 1 129 ? 11.193 -0.555 -29.603 1.00 92.06 129 ALA A N 1
ATOM 987 C CA . ALA A 1 129 ? 11.911 0.305 -30.541 1.00 92.06 129 ALA A CA 1
ATOM 988 C C . ALA A 1 129 ? 13.362 -0.159 -30.762 1.00 92.06 129 ALA A C 1
ATOM 990 O O . ALA A 1 129 ? 13.826 -0.198 -31.904 1.00 92.06 129 ALA A O 1
ATOM 991 N N . ILE A 1 130 ? 14.061 -0.570 -29.697 1.00 91.12 130 ILE A N 1
ATOM 992 C CA . ILE A 1 130 ? 15.403 -1.168 -29.782 1.00 91.12 130 ILE A CA 1
ATOM 993 C C . ILE A 1 130 ? 15.357 -2.455 -30.612 1.00 91.12 130 ILE A C 1
ATOM 995 O O . ILE A 1 130 ? 16.156 -2.623 -31.533 1.00 91.12 130 ILE A O 1
ATOM 999 N N . ALA A 1 131 ? 14.395 -3.343 -30.341 1.00 90.19 131 ALA A N 1
ATOM 1000 C CA . ALA A 1 131 ? 14.226 -4.591 -31.084 1.00 90.19 131 ALA A CA 1
ATOM 1001 C C . ALA A 1 131 ? 13.950 -4.355 -32.581 1.00 90.19 131 ALA A C 1
ATOM 1003 O O . ALA A 1 131 ? 14.472 -5.076 -33.431 1.00 90.19 131 ALA A O 1
ATOM 1004 N N . LEU A 1 132 ? 13.180 -3.316 -32.919 1.00 93.62 132 LEU A N 1
ATOM 1005 C CA . LEU A 1 132 ? 12.940 -2.929 -34.309 1.00 93.62 132 LEU A CA 1
ATOM 1006 C C . LEU A 1 132 ? 14.227 -2.463 -35.000 1.00 93.62 132 LEU A C 1
ATOM 1008 O O . LEU A 1 132 ? 14.497 -2.883 -36.124 1.00 93.62 132 LEU A O 1
ATOM 1012 N N . LYS A 1 133 ? 15.039 -1.634 -34.332 1.00 92.00 133 LYS A N 1
ATOM 1013 C CA . LYS A 1 133 ? 16.349 -1.217 -34.858 1.00 92.00 133 LYS A CA 1
ATOM 1014 C C . LYS A 1 133 ? 17.264 -2.428 -35.057 1.00 92.00 133 LYS A C 1
ATOM 1016 O O . LYS A 1 133 ? 17.924 -2.493 -36.090 1.00 92.00 133 LYS A O 1
ATOM 1021 N N . LYS A 1 134 ? 17.250 -3.387 -34.115 1.00 91.75 134 LYS A N 1
ATOM 1022 C CA . LYS A 1 134 ? 17.941 -4.690 -34.205 1.00 91.75 134 LYS A CA 1
ATOM 1023 C C . LYS A 1 134 ? 17.614 -5.421 -35.499 1.00 91.75 134 LYS A C 1
ATOM 1025 O O . LYS A 1 134 ? 18.491 -5.618 -36.334 1.00 91.75 134 LYS A O 1
ATOM 1030 N N . ARG A 1 135 ? 16.327 -5.643 -35.739 1.00 93.06 135 ARG A N 1
ATOM 1031 C CA . ARG A 1 135 ? 15.841 -6.278 -36.965 1.00 93.06 135 ARG A CA 1
ATOM 1032 C C . ARG A 1 135 ? 16.229 -5.524 -38.243 1.00 93.06 135 ARG A C 1
ATOM 1034 O O . ARG A 1 135 ? 16.691 -6.138 -39.193 1.00 93.06 135 ARG A O 1
ATOM 1041 N N . GLN A 1 136 ? 16.085 -4.199 -38.260 1.00 92.81 136 GLN A N 1
ATOM 1042 C CA . GLN A 1 136 ? 16.424 -3.383 -39.433 1.00 92.81 136 GLN A CA 1
ATOM 1043 C C . GLN A 1 136 ? 17.910 -3.464 -39.811 1.00 92.81 136 GLN A C 1
ATOM 1045 O O . GLN A 1 136 ? 18.252 -3.350 -40.985 1.00 92.81 136 GLN A O 1
ATOM 1050 N N . HIS A 1 137 ? 18.812 -3.633 -38.844 1.00 93.56 137 HIS A N 1
ATOM 1051 C CA . HIS A 1 137 ? 20.227 -3.847 -39.148 1.00 93.56 137 HIS A CA 1
ATOM 1052 C C . HIS A 1 137 ? 20.459 -5.213 -39.769 1.00 93.56 137 HIS A C 1
ATOM 1054 O O . HIS A 1 137 ? 21.228 -5.299 -40.719 1.00 93.56 137 HIS A O 1
ATOM 1060 N N . ASP A 1 138 ? 19.808 -6.250 -39.245 1.00 90.81 138 ASP A N 1
ATOM 1061 C CA . ASP A 1 138 ? 19.932 -7.610 -39.765 1.00 90.81 138 ASP A CA 1
ATOM 1062 C C . ASP A 1 138 ? 19.408 -7.687 -41.209 1.00 90.81 138 ASP A C 1
ATOM 1064 O O . ASP A 1 138 ? 20.049 -8.289 -42.071 1.00 90.81 138 ASP A O 1
ATOM 1068 N N . ASP A 1 139 ? 18.316 -6.973 -41.511 1.00 92.38 139 ASP A N 1
ATOM 1069 C CA . ASP A 1 139 ? 17.791 -6.825 -42.874 1.00 92.38 139 ASP A CA 1
ATOM 1070 C C . ASP A 1 139 ? 18.817 -6.146 -43.811 1.00 92.38 139 ASP A C 1
ATOM 1072 O O . ASP A 1 139 ? 19.039 -6.599 -44.938 1.00 92.38 139 ASP A O 1
ATOM 1076 N N . LEU A 1 140 ? 19.483 -5.078 -43.348 1.00 91.31 140 LEU A N 1
ATOM 1077 C CA . LEU A 1 140 ? 20.524 -4.383 -44.119 1.00 91.31 140 LEU A CA 1
ATOM 1078 C C . LEU A 1 140 ? 21.803 -5.223 -44.276 1.00 91.31 140 LEU A C 1
ATOM 1080 O O . LEU A 1 140 ? 22.456 -5.141 -45.317 1.00 91.31 140 LEU A O 1
ATOM 1084 N N . ASP A 1 141 ? 22.172 -6.023 -43.273 1.00 90.69 141 ASP A N 1
ATOM 1085 C CA . ASP A 1 141 ? 23.308 -6.950 -43.352 1.00 90.69 141 ASP A CA 1
ATOM 1086 C C . ASP A 1 141 ? 23.058 -8.003 -44.435 1.00 90.69 141 ASP A C 1
ATOM 1088 O O . ASP A 1 141 ? 23.899 -8.232 -45.308 1.00 90.69 141 ASP A O 1
ATOM 1092 N N . PHE A 1 142 ? 21.844 -8.558 -44.459 1.00 89.12 142 PHE A N 1
ATOM 1093 C CA . PHE A 1 142 ? 21.407 -9.477 -45.503 1.00 89.12 142 PHE A CA 1
ATOM 1094 C C . PHE A 1 142 ? 21.398 -8.826 -46.896 1.00 89.12 142 PHE A C 1
ATOM 1096 O O . PHE A 1 142 ? 21.852 -9.433 -47.870 1.00 89.12 142 PHE A O 1
ATOM 1103 N N . GLU A 1 143 ? 20.952 -7.570 -47.014 1.00 87.50 143 GLU A N 1
ATOM 1104 C CA . GLU A 1 143 ? 21.010 -6.811 -48.270 1.00 87.50 143 GLU A CA 1
ATOM 1105 C C . GLU A 1 143 ? 22.458 -6.635 -48.760 1.00 87.50 143 GLU A C 1
ATOM 1107 O O . GLU A 1 143 ? 22.752 -6.839 -49.942 1.00 87.50 143 GLU A O 1
ATOM 1112 N N . VAL A 1 144 ? 23.390 -6.313 -47.855 1.00 86.50 144 VAL A N 1
ATOM 1113 C CA . VAL A 1 144 ? 24.823 -6.203 -48.170 1.00 86.50 144 VAL A CA 1
ATOM 1114 C C . VAL A 1 144 ? 25.399 -7.540 -48.630 1.00 86.50 144 VAL A C 1
ATOM 1116 O O . VAL A 1 144 ? 26.161 -7.564 -49.603 1.00 86.50 144 VAL A O 1
ATOM 1119 N N . LEU A 1 145 ? 25.036 -8.646 -47.977 1.00 85.12 145 LEU A N 1
ATOM 1120 C CA . LEU A 1 145 ? 25.445 -9.991 -48.386 1.00 85.12 145 LEU A CA 1
ATOM 1121 C C . LEU A 1 145 ? 24.934 -10.324 -49.796 1.00 85.12 145 LEU A C 1
ATOM 1123 O O . LEU A 1 145 ? 25.728 -10.726 -50.648 1.00 85.12 145 LEU A O 1
ATOM 1127 N N . ASN A 1 146 ? 23.658 -10.066 -50.086 1.00 85.81 146 ASN A N 1
ATOM 1128 C CA . ASN A 1 146 ? 23.077 -10.297 -51.413 1.00 85.81 146 ASN A CA 1
ATOM 1129 C C . ASN A 1 146 ? 23.718 -9.430 -52.502 1.00 85.81 146 ASN A C 1
ATOM 1131 O O . ASN A 1 146 ? 24.039 -9.930 -53.580 1.00 85.81 146 ASN A O 1
ATOM 1135 N N . MET A 1 147 ? 23.964 -8.145 -52.223 1.00 84.44 147 MET A N 1
ATOM 1136 C CA . MET A 1 147 ? 24.661 -7.251 -53.153 1.00 84.44 147 MET A CA 1
ATOM 1137 C C . MET A 1 147 ? 26.052 -7.781 -53.514 1.00 84.44 147 MET A C 1
ATOM 1139 O O . MET A 1 147 ? 26.443 -7.728 -54.677 1.00 84.44 147 MET A O 1
ATOM 1143 N N . ARG A 1 148 ? 26.791 -8.330 -52.541 1.00 80.88 148 ARG A N 1
ATOM 1144 C CA . ARG A 1 148 ? 28.127 -8.908 -52.766 1.00 80.88 148 ARG A CA 1
ATOM 1145 C C . ARG A 1 148 ? 28.105 -10.183 -53.613 1.00 80.88 148 ARG A C 1
ATOM 1147 O O . ARG A 1 148 ? 29.082 -10.443 -54.307 1.00 80.88 148 ARG A O 1
ATOM 1154 N N . LEU A 1 149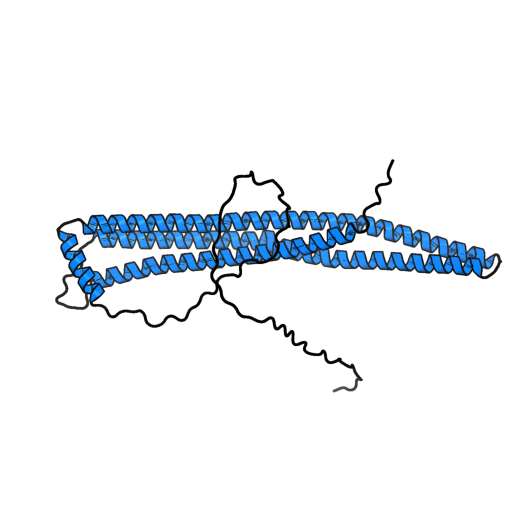 ? 27.016 -10.950 -53.575 1.00 79.25 149 LEU A N 1
ATOM 1155 C CA . LEU A 1 149 ? 26.841 -12.173 -54.367 1.00 79.25 149 LEU A CA 1
ATOM 1156 C C . LEU A 1 149 ? 26.404 -11.893 -55.824 1.00 79.25 149 LEU A C 1
ATOM 1158 O O . LEU A 1 149 ? 26.552 -12.764 -56.677 1.00 79.25 149 LEU A O 1
ATOM 1162 N N . GLY A 1 150 ? 25.873 -10.697 -56.119 1.00 69.06 150 GLY A N 1
ATOM 1163 C CA . GLY A 1 150 ? 25.085 -10.427 -57.330 1.00 69.06 150 GLY A CA 1
ATOM 1164 C C . GLY A 1 150 ? 25.768 -9.810 -58.565 1.00 69.06 150 GLY A C 1
ATOM 1165 O O . GLY A 1 150 ? 25.096 -9.739 -59.587 1.00 69.06 150 GLY A O 1
ATOM 1166 N N . SER A 1 151 ? 27.019 -9.316 -58.527 1.00 63.09 151 SER A N 1
ATOM 1167 C CA . SER A 1 151 ? 27.881 -8.947 -59.696 1.00 63.09 151 SER A CA 1
ATOM 1168 C C . SER A 1 151 ? 29.001 -7.967 -59.292 1.00 63.09 151 SER A C 1
ATOM 1170 O O . SER A 1 151 ? 29.124 -7.615 -58.127 1.00 63.09 151 SER A O 1
ATOM 1172 N N . SER A 1 152 ? 29.852 -7.532 -60.232 1.00 62.38 152 SER A N 1
ATOM 1173 C CA . SER A 1 152 ? 30.989 -6.626 -60.008 1.00 62.38 152 SER A CA 1
ATOM 1174 C C . SER A 1 152 ? 30.819 -5.279 -60.735 1.00 62.38 152 SER A C 1
ATOM 1176 O O . SER A 1 152 ? 30.428 -5.217 -61.898 1.00 62.38 152 SER A O 1
ATOM 1178 N N . GLY A 1 153 ? 31.122 -4.165 -60.050 1.00 70.19 153 GLY A N 1
ATOM 1179 C CA . GLY A 1 153 ? 31.128 -2.822 -60.649 1.00 70.19 153 GLY A CA 1
ATOM 1180 C C . GLY A 1 153 ? 31.241 -1.673 -59.636 1.00 70.19 153 GLY A C 1
ATOM 1181 O O . GLY A 1 153 ? 30.866 -1.800 -58.472 1.00 70.19 153 GLY A O 1
ATOM 1182 N N . THR A 1 154 ? 31.724 -0.504 -60.070 1.00 69.56 154 THR A N 1
ATOM 1183 C CA . THR A 1 154 ? 31.931 0.686 -59.211 1.00 69.56 154 THR A CA 1
ATOM 1184 C C . THR A 1 154 ? 30.638 1.250 -58.607 1.00 69.56 154 THR A C 1
ATOM 1186 O O . THR A 1 154 ? 30.651 1.758 -57.485 1.00 69.56 154 THR A O 1
ATOM 1189 N N . LYS A 1 155 ? 29.496 1.119 -59.299 1.00 72.94 155 LYS A N 1
ATOM 1190 C CA . LYS A 1 155 ? 28.172 1.501 -58.766 1.00 72.94 155 LYS A CA 1
ATOM 1191 C C . LYS A 1 155 ? 27.747 0.630 -57.575 1.00 72.94 155 LYS A C 1
ATOM 1193 O O . LYS A 1 155 ? 27.167 1.151 -56.626 1.00 72.94 155 LYS A O 1
ATOM 1198 N N . LEU A 1 156 ? 28.097 -0.657 -57.592 1.00 80.44 156 LEU A N 1
ATOM 1199 C CA . LEU A 1 156 ? 27.807 -1.600 -56.511 1.00 80.44 156 LEU A CA 1
ATOM 1200 C C . LEU A 1 156 ? 28.665 -1.325 -55.272 1.00 80.44 156 LEU A C 1
ATOM 1202 O O . LEU A 1 156 ? 28.151 -1.311 -54.159 1.00 80.44 156 LEU A O 1
ATOM 1206 N N . ALA A 1 157 ? 29.952 -1.018 -55.460 1.00 80.44 157 ALA A N 1
ATOM 1207 C CA . ALA A 1 157 ? 30.834 -0.632 -54.357 1.00 80.44 157 ALA A CA 1
ATOM 1208 C C . ALA A 1 157 ? 30.310 0.613 -53.612 1.00 80.44 157 ALA A C 1
ATOM 1210 O O . ALA A 1 157 ? 30.346 0.675 -52.380 1.00 80.44 157 ALA A O 1
ATOM 1211 N N . LYS A 1 158 ? 29.757 1.586 -54.353 1.00 84.81 158 LYS A N 1
ATOM 1212 C CA . LYS A 1 158 ? 29.127 2.782 -53.776 1.00 84.81 158 LYS A CA 1
ATOM 1213 C C . LYS A 1 158 ? 27.850 2.446 -52.995 1.00 84.81 158 LYS A C 1
ATOM 1215 O O . LYS A 1 158 ? 27.671 2.982 -51.904 1.00 84.81 158 LYS A O 1
ATOM 1220 N N . ALA A 1 159 ? 27.005 1.556 -53.521 1.00 84.62 159 ALA A N 1
ATOM 1221 C CA . ALA A 1 159 ? 25.792 1.096 -52.843 1.00 84.62 159 ALA A CA 1
ATOM 1222 C C . ALA A 1 159 ? 26.120 0.350 -51.539 1.00 84.62 159 ALA A C 1
ATOM 1224 O O . ALA A 1 159 ? 25.619 0.731 -50.486 1.00 84.62 159 ALA A O 1
ATOM 1225 N N . ILE A 1 160 ? 27.056 -0.607 -51.576 1.00 86.44 160 ILE A N 1
ATOM 1226 C CA . ILE A 1 160 ? 27.527 -1.333 -50.385 1.00 86.44 160 ILE A CA 1
ATOM 1227 C C . ILE A 1 160 ? 28.049 -0.351 -49.334 1.00 86.44 160 ILE A C 1
ATOM 1229 O O . ILE A 1 160 ? 27.633 -0.415 -48.183 1.00 86.44 160 ILE A O 1
ATOM 1233 N N . THR A 1 161 ? 28.903 0.600 -49.723 1.00 87.88 161 THR A N 1
ATOM 1234 C CA . THR A 1 161 ? 29.455 1.595 -48.786 1.00 87.88 161 THR A CA 1
ATOM 1235 C C . THR A 1 161 ? 28.353 2.438 -48.138 1.00 87.88 161 THR A C 1
ATOM 1237 O O . THR A 1 161 ? 28.386 2.677 -46.930 1.00 87.88 161 THR A O 1
ATOM 1240 N N . GLN A 1 162 ? 27.349 2.867 -48.911 1.00 89.88 162 GLN A N 1
ATOM 1241 C CA . GLN A 1 162 ? 26.224 3.646 -48.392 1.00 89.88 162 GLN A CA 1
ATOM 1242 C C . GLN A 1 162 ? 25.347 2.826 -47.433 1.00 89.88 162 GLN A C 1
ATOM 1244 O O . GLN A 1 162 ? 24.971 3.329 -46.371 1.00 89.88 162 GLN A O 1
ATOM 1249 N N . THR A 1 163 ? 25.047 1.572 -47.773 1.00 88.94 163 THR A N 1
ATOM 1250 C CA . THR A 1 163 ? 24.256 0.659 -46.935 1.00 88.94 163 THR A CA 1
ATOM 1251 C C . THR A 1 163 ? 25.010 0.293 -45.654 1.00 88.94 163 THR A C 1
ATOM 1253 O O . THR A 1 163 ? 24.448 0.403 -44.567 1.00 88.94 163 THR A O 1
ATOM 1256 N N . THR A 1 164 ? 26.316 0.014 -45.725 1.00 89.88 164 THR A N 1
ATOM 1257 C CA . THR A 1 164 ? 27.165 -0.216 -44.542 1.00 89.88 164 THR A CA 1
ATOM 1258 C C . THR A 1 164 ? 27.240 1.015 -43.632 1.00 89.88 164 THR A C 1
ATOM 1260 O O . THR A 1 164 ? 27.184 0.884 -42.410 1.00 89.88 164 THR A O 1
ATOM 1263 N N . ALA A 1 165 ? 27.304 2.231 -44.187 1.00 92.38 165 ALA A N 1
ATOM 1264 C CA . ALA A 1 165 ? 27.256 3.451 -43.379 1.00 92.38 165 ALA A CA 1
ATOM 1265 C C . ALA A 1 165 ? 25.910 3.607 -42.642 1.00 92.38 165 ALA A C 1
ATOM 1267 O O . ALA A 1 165 ? 25.883 4.026 -41.481 1.00 92.38 165 ALA A O 1
ATOM 1268 N N . ARG A 1 166 ? 24.792 3.229 -43.283 1.00 92.12 166 ARG A N 1
ATOM 1269 C CA . ARG A 1 166 ? 23.466 3.187 -42.639 1.00 92.12 166 ARG A CA 1
ATOM 1270 C C . ARG A 1 166 ? 23.413 2.143 -41.524 1.00 92.12 166 ARG A C 1
ATOM 1272 O O . ARG A 1 166 ? 22.945 2.478 -40.439 1.00 92.12 166 ARG A O 1
ATOM 1279 N N . MET A 1 167 ? 23.957 0.944 -41.746 1.00 94.25 167 MET A N 1
ATOM 1280 C CA . MET A 1 167 ? 24.059 -0.101 -40.718 1.00 94.25 167 MET A CA 1
ATOM 1281 C C . MET A 1 167 ? 24.843 0.375 -39.496 1.00 94.25 167 MET A C 1
ATOM 1283 O O . MET A 1 167 ? 24.364 0.257 -38.375 1.00 94.25 167 MET A O 1
ATOM 1287 N N . GLN A 1 168 ? 26.018 0.981 -39.696 1.00 92.88 168 GLN A N 1
ATOM 1288 C CA . GLN A 1 168 ? 26.822 1.498 -38.584 1.00 92.88 168 GLN A CA 1
ATOM 1289 C C . GLN A 1 168 ? 26.090 2.590 -37.799 1.00 92.88 168 GLN A C 1
ATOM 1291 O O . GLN A 1 168 ? 26.186 2.635 -36.574 1.00 92.88 168 GLN A O 1
ATOM 1296 N N . LYS A 1 169 ? 25.348 3.466 -38.488 1.00 93.69 169 LYS A N 1
ATOM 1297 C CA . LYS A 1 169 ? 24.523 4.485 -37.829 1.00 93.69 169 LYS A CA 1
ATOM 1298 C C . LYS A 1 169 ? 23.412 3.845 -36.994 1.00 93.69 169 LYS A C 1
ATOM 1300 O O . LYS A 1 169 ? 23.184 4.281 -35.870 1.00 93.69 169 LYS A O 1
ATOM 1305 N N . LEU A 1 170 ? 22.748 2.825 -37.530 1.00 92.00 170 LEU A N 1
ATOM 1306 C CA . LEU A 1 170 ? 21.667 2.112 -36.857 1.00 92.00 170 LEU A CA 1
ATOM 1307 C C . LEU A 1 170 ? 22.164 1.325 -35.637 1.00 92.00 170 LEU A C 1
ATOM 1309 O O . LEU A 1 170 ? 21.558 1.420 -34.574 1.00 92.00 170 LEU A O 1
ATOM 1313 N N . LYS A 1 171 ? 23.309 0.646 -35.771 1.00 92.00 171 LYS A N 1
ATOM 1314 C CA . LYS A 1 171 ? 23.979 -0.066 -34.679 1.00 92.00 171 LYS A CA 1
ATOM 1315 C C . LYS A 1 171 ? 24.312 0.870 -33.519 1.00 92.00 171 LYS A C 1
ATOM 1317 O O . LYS A 1 171 ? 23.881 0.631 -32.399 1.00 92.00 171 LYS A O 1
ATOM 1322 N N . ARG A 1 172 ? 24.987 1.993 -33.794 1.00 93.88 172 ARG A N 1
ATOM 1323 C CA . ARG A 1 172 ? 25.281 2.994 -32.751 1.00 93.88 172 ARG A CA 1
ATOM 1324 C C . ARG A 1 172 ? 24.005 3.534 -32.105 1.00 93.88 172 ARG A C 1
ATOM 1326 O O . ARG A 1 172 ? 23.981 3.758 -30.903 1.00 93.88 172 ARG A O 1
ATOM 1333 N N . ALA A 1 173 ? 22.956 3.755 -32.900 1.00 91.38 173 ALA A N 1
ATOM 1334 C CA . ALA A 1 173 ? 21.693 4.274 -32.392 1.00 91.38 173 ALA A CA 1
ATOM 1335 C C . ALA A 1 173 ? 21.006 3.295 -31.431 1.00 91.38 173 ALA A C 1
ATOM 1337 O O . ALA A 1 173 ? 20.510 3.739 -30.404 1.00 91.38 173 ALA A O 1
ATOM 1338 N N . TRP A 1 174 ? 20.978 1.989 -31.723 1.00 91.75 174 TRP A N 1
ATOM 1339 C CA . TRP A 1 174 ? 20.412 1.039 -30.762 1.00 91.75 174 TRP A CA 1
ATOM 1340 C C . TRP A 1 174 ? 21.311 0.830 -29.545 1.00 91.75 174 TRP A C 1
ATOM 1342 O O . TRP A 1 174 ? 20.783 0.530 -28.488 1.00 91.75 174 TRP A O 1
ATOM 1352 N N . GLU A 1 175 ? 22.642 0.940 -29.672 1.00 91.38 175 GLU A N 1
ATOM 1353 C CA . GLU A 1 175 ? 23.572 0.671 -28.556 1.00 91.38 175 GLU A CA 1
ATOM 1354 C C . GLU A 1 175 ? 23.411 1.742 -27.478 1.00 91.38 175 GLU A C 1
ATOM 1356 O O . GLU A 1 175 ? 23.391 1.437 -26.288 1.00 91.38 175 GLU A O 1
ATOM 1361 N N . VAL A 1 176 ? 23.225 2.992 -27.911 1.00 93.69 176 VAL A N 1
ATOM 1362 C CA . VAL A 1 176 ? 22.893 4.116 -27.032 1.00 93.69 176 VAL A CA 1
ATOM 1363 C C . VAL A 1 176 ? 21.538 3.903 -26.358 1.00 93.69 176 VAL A C 1
ATOM 1365 O O . VAL A 1 176 ? 21.438 4.048 -25.142 1.00 93.69 176 VAL A O 1
ATOM 1368 N N . ASP A 1 177 ? 20.511 3.530 -27.124 1.00 90.06 177 ASP A N 1
ATOM 1369 C CA . ASP A 1 177 ? 19.179 3.289 -26.562 1.00 90.06 177 ASP A CA 1
ATOM 1370 C C . ASP A 1 177 ? 19.166 2.103 -25.589 1.00 90.06 177 ASP A C 1
ATOM 1372 O O . ASP A 1 177 ? 18.480 2.151 -24.577 1.00 90.06 177 ASP A O 1
ATOM 1376 N N . GLU A 1 178 ? 19.920 1.040 -25.873 1.00 89.69 178 GLU A N 1
ATOM 1377 C CA . GLU A 1 178 ? 20.018 -0.151 -25.025 1.00 89.69 178 GLU A CA 1
ATOM 1378 C C . GLU A 1 178 ? 20.713 0.153 -23.695 1.00 89.69 178 GLU A C 1
ATOM 1380 O O . GLU A 1 178 ? 20.252 -0.307 -22.650 1.00 89.69 178 GLU A O 1
ATOM 1385 N N . ALA A 1 179 ? 21.760 0.984 -23.711 1.00 87.38 179 ALA A N 1
ATOM 1386 C CA . ALA A 1 179 ? 22.3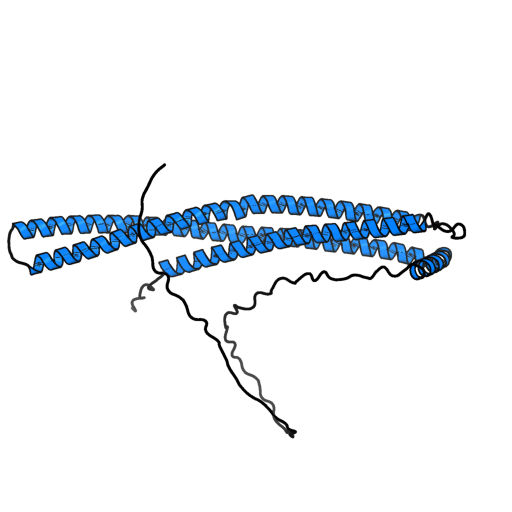92 1.472 -22.489 1.00 87.38 179 ALA A CA 1
ATOM 1387 C C . ALA A 1 179 ? 21.422 2.328 -21.652 1.00 87.38 179 ALA A C 1
ATOM 1389 O O . ALA A 1 179 ? 21.238 2.058 -20.466 1.00 87.38 179 ALA A O 1
ATOM 1390 N N . ALA A 1 180 ? 20.745 3.298 -22.279 1.00 89.38 180 ALA A N 1
ATOM 1391 C CA . ALA A 1 180 ? 19.766 4.150 -21.600 1.00 89.38 180 ALA A CA 1
ATOM 1392 C C . ALA A 1 180 ? 18.588 3.338 -21.034 1.00 89.38 180 ALA A C 1
ATOM 1394 O O . ALA A 1 180 ? 18.174 3.540 -19.895 1.00 89.38 180 ALA A O 1
ATOM 1395 N N . HIS A 1 181 ? 18.086 2.366 -21.799 1.00 88.12 181 HIS A N 1
ATOM 1396 C CA . HIS A 1 181 ? 17.029 1.461 -21.361 1.00 88.12 181 HIS A CA 1
ATOM 1397 C C . HIS A 1 181 ? 17.443 0.659 -20.120 1.00 88.12 181 HIS A C 1
ATOM 1399 O O . HIS A 1 181 ? 16.659 0.545 -19.180 1.00 88.12 181 HIS A O 1
ATOM 1405 N N . GLY A 1 182 ? 18.681 0.150 -20.083 1.00 85.31 182 GLY A N 1
ATOM 1406 C CA . GLY A 1 182 ? 19.225 -0.546 -18.916 1.00 85.31 182 GLY A CA 1
ATOM 1407 C C . GLY A 1 182 ? 19.304 0.340 -17.668 1.00 85.31 182 GLY A C 1
ATOM 1408 O O . GLY A 1 182 ? 18.935 -0.100 -16.579 1.00 85.31 182 GLY A O 1
ATOM 1409 N N . GLU A 1 183 ? 19.721 1.600 -17.817 1.00 88.50 183 GLU A N 1
ATOM 1410 C CA . GLU A 1 183 ? 19.731 2.570 -16.714 1.00 88.50 183 GLU A CA 1
ATOM 1411 C C . GLU A 1 183 ? 18.316 2.881 -16.215 1.00 88.50 183 GLU A C 1
ATOM 1413 O O . GLU A 1 183 ? 18.058 2.854 -15.009 1.00 88.50 183 GLU A O 1
ATOM 1418 N N . HIS A 1 184 ? 17.373 3.128 -17.127 1.00 89.12 184 HIS A N 1
ATOM 1419 C CA . HIS A 1 184 ? 15.992 3.410 -16.752 1.00 89.12 184 HIS A CA 1
ATOM 1420 C C . HIS A 1 184 ? 15.338 2.222 -16.025 1.00 89.12 184 HIS A C 1
ATOM 1422 O O . HIS A 1 184 ? 14.620 2.431 -15.044 1.00 89.12 184 HIS A O 1
ATOM 1428 N N . LEU A 1 185 ? 15.609 0.992 -16.475 1.00 85.88 185 LEU A N 1
ATOM 1429 C CA . LEU A 1 185 ? 15.155 -0.251 -15.847 1.00 85.88 185 LEU A CA 1
ATOM 1430 C C . LEU A 1 185 ? 15.695 -0.375 -14.413 1.00 85.88 185 LEU A C 1
ATOM 1432 O O . LEU A 1 185 ? 14.926 -0.568 -13.474 1.00 85.88 185 LEU A O 1
ATOM 1436 N N . ALA A 1 186 ? 16.999 -0.159 -14.211 1.00 84.06 186 ALA A N 1
ATOM 1437 C CA . ALA A 1 186 ? 17.613 -0.199 -12.882 1.00 84.06 186 ALA A CA 1
ATOM 1438 C C . ALA A 1 186 ? 16.984 0.819 -11.908 1.00 84.06 186 ALA A C 1
ATOM 1440 O O . ALA A 1 186 ? 16.782 0.518 -10.729 1.00 84.06 186 ALA A O 1
ATOM 1441 N N . VAL A 1 187 ? 16.615 2.008 -12.399 1.00 88.56 187 VAL A N 1
ATOM 1442 C CA . VAL A 1 187 ? 15.901 3.022 -11.603 1.00 88.56 187 VAL A CA 1
ATOM 1443 C C . VAL A 1 187 ? 14.494 2.556 -11.213 1.00 88.56 187 VAL A C 1
ATOM 1445 O O . VAL A 1 187 ? 14.071 2.791 -10.075 1.00 88.56 187 VAL A O 1
ATOM 1448 N N . GLN A 1 188 ? 13.759 1.898 -12.117 1.00 87.56 188 GLN A N 1
ATOM 1449 C CA . GLN A 1 188 ? 12.432 1.365 -11.782 1.00 87.56 188 GLN A CA 1
ATOM 1450 C C . GLN A 1 188 ? 12.531 0.227 -10.769 1.00 87.56 188 GLN A C 1
ATOM 1452 O O . GLN A 1 188 ? 11.777 0.225 -9.799 1.00 87.56 188 GLN A O 1
ATOM 1457 N N . HIS A 1 189 ? 13.512 -0.660 -10.920 1.00 85.19 189 HIS A N 1
ATOM 1458 C CA . HIS A 1 189 ? 13.778 -1.723 -9.957 1.00 85.19 189 HIS A CA 1
ATOM 1459 C C . HIS A 1 189 ? 14.027 -1.178 -8.541 1.00 85.19 189 HIS A C 1
ATOM 1461 O O . HIS A 1 189 ? 13.344 -1.567 -7.596 1.00 85.19 189 HIS A O 1
ATOM 1467 N N . ALA A 1 190 ? 14.945 -0.217 -8.387 1.00 86.69 190 ALA A N 1
ATOM 1468 C CA . ALA A 1 190 ? 15.212 0.409 -7.088 1.00 86.69 190 ALA A CA 1
ATOM 1469 C C . ALA A 1 190 ? 13.971 1.122 -6.509 1.00 86.69 190 ALA A C 1
ATOM 1471 O O . ALA A 1 190 ? 13.786 1.199 -5.292 1.00 86.69 190 ALA A O 1
ATOM 1472 N N . SER A 1 191 ? 13.104 1.643 -7.381 1.00 89.69 191 SER A N 1
ATOM 1473 C CA . SER A 1 191 ? 11.843 2.266 -6.973 1.00 89.69 191 SER A CA 1
ATOM 1474 C C . SER A 1 191 ? 10.837 1.237 -6.452 1.00 89.69 191 SER A C 1
ATOM 1476 O O . SER A 1 191 ? 10.210 1.496 -5.426 1.00 89.69 191 SER A O 1
ATOM 1478 N N . LEU A 1 192 ? 10.705 0.078 -7.108 1.00 88.75 192 LEU A N 1
ATOM 1479 C CA . LEU A 1 192 ? 9.843 -1.022 -6.657 1.00 88.75 192 LEU A CA 1
ATOM 1480 C C . LEU A 1 192 ? 10.291 -1.568 -5.301 1.00 88.75 192 LEU A C 1
ATOM 1482 O O . LEU A 1 192 ? 9.477 -1.639 -4.386 1.00 88.75 192 LEU A O 1
ATOM 1486 N N . GLU A 1 193 ? 11.587 -1.837 -5.134 1.00 88.38 193 GLU A N 1
ATOM 1487 C CA . GLU A 1 193 ? 12.143 -2.324 -3.866 1.00 88.38 193 GLU A CA 1
ATOM 1488 C C . GLU A 1 193 ? 11.836 -1.358 -2.708 1.00 88.38 193 GLU A C 1
ATOM 1490 O O . GLU A 1 193 ? 11.407 -1.756 -1.625 1.00 88.38 193 GLU A O 1
ATOM 1495 N N . LYS A 1 194 ? 11.978 -0.049 -2.942 1.00 92.19 194 LYS A N 1
ATOM 1496 C CA . LYS A 1 194 ? 11.635 0.968 -1.940 1.00 92.19 194 LYS A CA 1
ATOM 1497 C C . LYS A 1 194 ? 10.145 0.965 -1.582 1.00 92.19 194 LYS A C 1
ATOM 1499 O O . LYS A 1 194 ? 9.798 1.207 -0.420 1.00 92.19 194 LYS A O 1
ATOM 1504 N N . ILE A 1 195 ? 9.271 0.761 -2.567 1.00 92.25 195 ILE A N 1
ATOM 1505 C CA . ILE A 1 195 ? 7.819 0.698 -2.360 1.00 92.25 195 ILE A CA 1
ATOM 1506 C C . ILE A 1 195 ? 7.466 -0.539 -1.534 1.00 92.25 195 ILE A C 1
ATOM 1508 O O . ILE A 1 195 ? 6.742 -0.397 -0.552 1.00 92.25 195 ILE A O 1
ATOM 1512 N N . ASP A 1 196 ? 8.023 -1.700 -1.873 1.00 89.50 196 ASP A N 1
ATOM 1513 C CA . ASP A 1 196 ? 7.825 -2.961 -1.153 1.00 89.50 196 ASP A CA 1
ATOM 1514 C C . ASP A 1 196 ? 8.214 -2.840 0.331 1.00 89.50 196 ASP A C 1
ATOM 1516 O O . ASP A 1 196 ? 7.375 -3.041 1.215 1.00 89.50 196 ASP A O 1
ATOM 1520 N N . TRP A 1 197 ? 9.432 -2.371 0.629 1.00 91.75 197 TRP A N 1
ATOM 1521 C CA . TRP A 1 197 ? 9.866 -2.136 2.014 1.00 91.75 197 TRP A CA 1
ATOM 1522 C C . TRP A 1 197 ? 8.958 -1.157 2.765 1.00 91.75 197 TRP A C 1
ATOM 1524 O O . TRP A 1 197 ? 8.661 -1.347 3.947 1.00 91.75 197 TRP A O 1
ATOM 1534 N N . THR A 1 198 ? 8.501 -0.103 2.085 1.00 94.25 198 THR A N 1
ATOM 1535 C CA . THR A 1 198 ? 7.593 0.885 2.681 1.00 94.25 198 THR A CA 1
ATOM 1536 C C . THR A 1 198 ? 6.223 0.274 2.974 1.00 94.25 198 THR A C 1
ATOM 1538 O O . THR A 1 198 ? 5.664 0.527 4.041 1.00 94.25 198 THR A O 1
ATOM 1541 N N . ALA A 1 199 ? 5.690 -0.540 2.061 1.00 93.19 199 ALA A N 1
ATOM 1542 C CA . ALA A 1 199 ? 4.420 -1.231 2.235 1.00 93.19 199 ALA A CA 1
ATOM 1543 C C . ALA A 1 199 ? 4.482 -2.208 3.414 1.00 93.19 199 ALA A C 1
ATOM 1545 O O . ALA A 1 199 ? 3.634 -2.141 4.303 1.00 93.19 199 ALA A O 1
ATOM 1546 N N . MET A 1 200 ? 5.534 -3.029 3.487 1.00 92.44 200 MET A N 1
ATOM 1547 C CA . MET A 1 200 ? 5.771 -3.950 4.602 1.00 92.44 200 MET A CA 1
ATOM 1548 C C . MET A 1 200 ? 5.840 -3.228 5.952 1.00 92.44 200 MET A C 1
ATOM 1550 O O . MET A 1 200 ? 5.197 -3.651 6.914 1.00 92.44 200 MET A O 1
ATOM 1554 N N . ALA A 1 201 ? 6.574 -2.114 6.029 1.00 94.31 201 ALA A N 1
ATOM 1555 C CA . ALA A 1 201 ? 6.689 -1.332 7.259 1.00 94.31 201 ALA A CA 1
ATOM 1556 C C . ALA A 1 201 ? 5.333 -0.769 7.722 1.00 94.31 201 ALA A C 1
ATOM 1558 O O . ALA A 1 201 ? 4.990 -0.876 8.899 1.00 94.31 201 ALA A O 1
ATOM 1559 N N . LEU A 1 202 ? 4.534 -0.221 6.801 1.00 94.50 202 LEU A N 1
ATOM 1560 C CA . LEU A 1 202 ? 3.211 0.326 7.121 1.00 94.50 202 LEU A CA 1
ATOM 1561 C C . LEU A 1 202 ? 2.203 -0.764 7.511 1.00 94.50 202 LEU A C 1
ATOM 1563 O O . LEU A 1 202 ? 1.370 -0.537 8.388 1.00 94.50 202 LEU A O 1
ATOM 1567 N N . ILE A 1 203 ? 2.284 -1.955 6.908 1.00 93.06 203 ILE A N 1
ATOM 1568 C CA . ILE A 1 203 ? 1.473 -3.116 7.309 1.00 93.06 203 ILE A CA 1
ATOM 1569 C C . ILE A 1 203 ? 1.843 -3.566 8.722 1.00 93.06 203 ILE A C 1
ATOM 1571 O O . ILE A 1 203 ? 0.952 -3.827 9.534 1.00 93.06 203 ILE A O 1
ATOM 1575 N N . ALA A 1 204 ? 3.137 -3.633 9.040 1.00 93.06 204 ALA A N 1
ATOM 1576 C CA . ALA A 1 204 ? 3.596 -3.982 10.380 1.00 93.06 204 ALA A CA 1
ATOM 1577 C C . ALA A 1 204 ? 3.096 -2.968 11.424 1.00 93.06 204 ALA A C 1
ATOM 1579 O O . ALA A 1 204 ? 2.593 -3.365 12.475 1.00 93.06 204 ALA A O 1
ATOM 1580 N N . GLU A 1 205 ? 3.153 -1.672 11.112 1.00 95.06 205 GLU A N 1
ATOM 1581 C CA . GLU A 1 205 ? 2.642 -0.606 11.980 1.00 95.06 205 GLU A CA 1
ATOM 1582 C C . GLU A 1 205 ? 1.119 -0.700 12.177 1.00 95.06 205 GLU A C 1
ATOM 1584 O O . GLU A 1 205 ? 0.637 -0.664 13.311 1.00 95.06 205 GLU A O 1
ATOM 1589 N N . ALA A 1 206 ? 0.356 -0.917 11.101 1.00 92.25 206 ALA A N 1
ATOM 1590 C CA . ALA A 1 206 ? -1.093 -1.105 11.171 1.00 92.25 206 ALA A CA 1
ATOM 1591 C C . ALA A 1 206 ? -1.480 -2.347 11.987 1.00 92.25 206 ALA A C 1
ATOM 1593 O O . ALA A 1 206 ? -2.395 -2.301 12.811 1.00 92.25 206 ALA A O 1
ATOM 1594 N N . THR A 1 207 ? -0.745 -3.443 11.813 1.00 91.50 207 THR A N 1
ATOM 1595 C CA . THR A 1 207 ? -0.942 -4.674 12.587 1.00 91.50 207 THR A CA 1
ATOM 1596 C C . THR A 1 207 ? -0.620 -4.447 14.065 1.00 91.50 207 THR A C 1
ATOM 1598 O O . THR A 1 207 ? -1.381 -4.873 14.934 1.00 91.50 207 THR A O 1
ATOM 1601 N N . GLY A 1 208 ? 0.459 -3.718 14.369 1.00 92.19 208 GLY A N 1
ATOM 1602 C CA . GLY A 1 208 ? 0.825 -3.330 15.732 1.00 92.19 208 GLY A CA 1
ATOM 1603 C C . GLY A 1 208 ? -0.231 -2.447 16.403 1.00 92.19 208 GLY A C 1
ATOM 1604 O O . GLY A 1 208 ? -0.588 -2.681 17.556 1.00 92.19 208 GLY A O 1
ATOM 1605 N N . CYS A 1 209 ? -0.794 -1.483 15.671 1.00 92.38 209 CYS A N 1
ATOM 1606 C CA . CYS A 1 209 ? -1.914 -0.650 16.117 1.00 92.38 209 CYS A CA 1
ATOM 1607 C C . CYS A 1 209 ? -3.135 -1.503 16.512 1.00 92.38 209 CYS A C 1
ATOM 1609 O O . CYS A 1 209 ? -3.670 -1.366 17.617 1.00 92.38 209 CYS A O 1
ATOM 1611 N N . VAL A 1 210 ? -3.526 -2.454 15.656 1.00 92.06 210 VAL A N 1
ATOM 1612 C CA . VAL A 1 210 ? -4.620 -3.394 15.943 1.00 92.06 210 VAL A CA 1
ATOM 1613 C C . VAL A 1 210 ? -4.300 -4.277 17.155 1.00 92.06 210 VAL A C 1
ATOM 1615 O O . VAL A 1 210 ? -5.140 -4.422 18.044 1.00 92.06 210 VAL A O 1
ATOM 1618 N N . GLY A 1 211 ? -3.084 -4.821 17.243 1.00 89.94 211 GLY A N 1
ATOM 1619 C CA . GLY A 1 211 ? -2.645 -5.631 18.383 1.00 89.94 211 GLY A CA 1
ATOM 1620 C C . GLY A 1 211 ? -2.694 -4.863 19.707 1.00 89.94 211 GLY A C 1
ATOM 1621 O O . GLY A 1 211 ? -3.214 -5.367 20.703 1.00 89.94 211 GLY A O 1
ATOM 1622 N N . ASN A 1 212 ? -2.245 -3.606 19.704 1.00 92.38 212 ASN A N 1
ATOM 1623 C CA . ASN A 1 212 ? -2.312 -2.718 20.864 1.00 92.38 212 ASN A CA 1
ATOM 1624 C C . ASN A 1 212 ? -3.756 -2.436 21.291 1.00 92.38 212 ASN A C 1
ATOM 1626 O O . ASN A 1 212 ? -4.047 -2.411 22.489 1.00 92.38 212 ASN A O 1
ATOM 1630 N N . TYR A 1 213 ? -4.666 -2.236 20.333 1.00 92.50 213 TYR A N 1
ATOM 1631 C CA . TYR A 1 213 ? -6.089 -2.083 20.628 1.00 92.50 213 TYR A CA 1
ATOM 1632 C C . TYR A 1 213 ? -6.657 -3.330 21.312 1.00 92.50 213 TYR A C 1
ATOM 1634 O O . TYR A 1 213 ? -7.298 -3.207 22.354 1.00 92.50 213 TYR A O 1
ATOM 1642 N N . VAL A 1 214 ? -6.384 -4.523 20.773 1.00 90.69 214 VAL A N 1
ATOM 1643 C CA . VAL A 1 214 ? -6.861 -5.794 21.344 1.00 90.69 214 VAL A CA 1
ATOM 1644 C C . VAL A 1 214 ? -6.317 -6.004 22.758 1.00 90.69 214 VAL A C 1
ATOM 1646 O O . VAL A 1 214 ? -7.081 -6.345 23.660 1.00 90.69 214 VAL A O 1
ATOM 1649 N N . ALA A 1 215 ? -5.026 -5.746 22.984 1.00 90.62 215 ALA A N 1
ATOM 1650 C CA . ALA A 1 215 ? -4.411 -5.872 24.304 1.00 90.62 215 ALA A CA 1
ATOM 1651 C C . ALA A 1 215 ? -5.055 -4.927 25.333 1.00 90.62 215 ALA A C 1
ATOM 1653 O O . ALA A 1 215 ? -5.401 -5.354 26.435 1.00 90.62 215 ALA A O 1
ATOM 1654 N N . LYS A 1 216 ? -5.274 -3.658 24.962 1.00 93.31 216 LYS A N 1
ATOM 1655 C CA . LYS A 1 216 ? -5.928 -2.673 25.837 1.00 93.31 216 LYS A CA 1
ATOM 1656 C C . LYS A 1 216 ? -7.389 -3.027 26.099 1.00 93.31 216 LYS A C 1
ATOM 1658 O O . LYS A 1 216 ? -7.811 -3.006 27.247 1.00 93.31 216 LYS A O 1
ATOM 1663 N N . LEU A 1 217 ? -8.145 -3.420 25.072 1.00 89.38 217 LEU A N 1
ATOM 1664 C CA . LEU A 1 217 ? -9.533 -3.861 25.235 1.00 89.38 217 LEU A CA 1
ATOM 1665 C C . LEU A 1 217 ? -9.631 -5.072 26.178 1.00 89.38 217 LEU A C 1
ATOM 1667 O O . LEU A 1 217 ? -10.499 -5.103 27.043 1.00 89.38 217 LEU A O 1
ATOM 1671 N N . SER A 1 218 ? -8.720 -6.039 26.049 1.00 87.94 218 SER A N 1
ATOM 1672 C CA . SER A 1 218 ? -8.646 -7.205 26.939 1.00 87.94 218 SER A CA 1
ATOM 1673 C C . SER A 1 218 ? -8.363 -6.813 28.395 1.00 87.94 218 SER A C 1
ATOM 1675 O O . SER A 1 218 ? -8.986 -7.345 29.318 1.00 87.94 218 SER A O 1
ATOM 1677 N N . ALA A 1 219 ? -7.478 -5.834 28.615 1.00 88.56 219 ALA A N 1
ATOM 1678 C CA . ALA A 1 219 ? -7.208 -5.294 29.945 1.00 88.56 219 ALA A CA 1
ATOM 1679 C C . ALA A 1 219 ? -8.445 -4.606 30.550 1.00 88.56 219 ALA A C 1
ATOM 1681 O O . ALA A 1 219 ? -8.770 -4.861 31.709 1.00 88.56 219 ALA A O 1
ATOM 1682 N N . GLU A 1 220 ? -9.177 -3.811 29.763 1.00 87.50 220 GLU A N 1
ATOM 1683 C CA . GLU A 1 220 ? -10.426 -3.174 30.207 1.00 87.50 220 GLU A CA 1
ATOM 1684 C C . GLU A 1 220 ? -11.505 -4.210 30.562 1.00 87.50 220 GLU A C 1
ATOM 1686 O O . GLU A 1 220 ? -12.160 -4.101 31.599 1.00 87.50 220 GLU A O 1
ATOM 1691 N N . VAL A 1 221 ? -11.661 -5.260 29.746 1.00 85.31 221 VAL A N 1
ATOM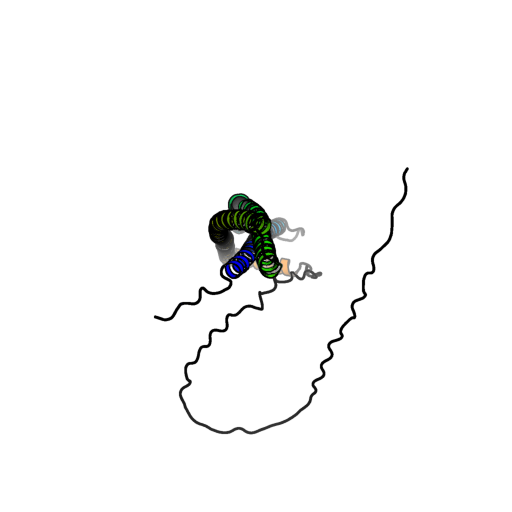 1692 C CA . VAL A 1 221 ? -12.605 -6.359 30.023 1.00 85.31 221 VAL A CA 1
ATOM 1693 C C . VAL A 1 221 ? -12.216 -7.106 31.302 1.00 85.31 221 VAL A C 1
ATOM 1695 O O . VAL A 1 221 ? -13.077 -7.415 32.126 1.00 85.31 221 VAL A O 1
ATOM 1698 N N . SER A 1 222 ? -10.922 -7.362 31.502 1.00 82.88 222 SER A N 1
ATOM 1699 C CA . SER A 1 222 ? -10.411 -8.028 32.705 1.00 82.88 222 SER A CA 1
ATOM 1700 C C . SER A 1 222 ? -10.626 -7.178 33.959 1.00 82.88 222 SER A C 1
ATOM 1702 O O . SER A 1 222 ? -11.085 -7.691 34.978 1.00 82.88 222 SER A O 1
ATOM 1704 N N . SER A 1 223 ? -10.352 -5.872 33.876 1.00 83.31 223 SER A N 1
ATOM 1705 C CA . SER A 1 223 ? -10.598 -4.905 34.952 1.00 83.31 223 SER A CA 1
ATOM 1706 C C . SER A 1 223 ? -12.072 -4.890 35.354 1.00 83.31 223 SER A C 1
ATOM 1708 O O . SER A 1 223 ? -12.403 -5.054 36.531 1.00 83.31 223 SER A O 1
ATOM 1710 N N . LEU A 1 224 ? -12.968 -4.810 34.363 1.00 81.12 224 LEU A N 1
ATOM 1711 C CA . LEU A 1 224 ? -14.403 -4.894 34.597 1.00 81.12 224 LEU A CA 1
ATOM 1712 C C . LEU A 1 224 ? -14.769 -6.212 35.291 1.00 81.12 224 LEU A C 1
ATOM 1714 O O . LEU A 1 224 ? -15.452 -6.182 36.309 1.00 81.12 224 LEU A O 1
ATOM 1718 N N . SER A 1 225 ? -14.274 -7.355 34.806 1.00 77.50 225 SER A N 1
ATOM 1719 C CA . SER A 1 225 ? -14.545 -8.668 35.408 1.00 77.50 225 SER A CA 1
ATOM 1720 C C . SER A 1 225 ? -14.132 -8.749 36.880 1.00 77.50 225 SER A C 1
ATOM 1722 O O . SER A 1 225 ? -14.854 -9.350 37.673 1.00 77.50 225 SER A O 1
ATOM 1724 N N . VAL A 1 226 ? -13.000 -8.152 37.264 1.00 80.06 226 VAL A N 1
ATOM 1725 C CA . VAL A 1 226 ? -12.551 -8.108 38.666 1.00 80.06 226 VAL A CA 1
ATOM 1726 C C . VAL A 1 226 ? -13.495 -7.261 39.514 1.00 80.06 226 VAL A C 1
ATOM 1728 O O . VAL A 1 226 ? -13.862 -7.684 40.609 1.00 80.06 226 VAL A O 1
ATOM 1731 N N . ILE A 1 227 ? -13.931 -6.102 39.009 1.00 74.62 227 ILE A N 1
ATOM 1732 C CA . ILE A 1 227 ? -14.927 -5.260 39.689 1.00 74.62 227 ILE A CA 1
ATOM 1733 C C . ILE A 1 227 ? -16.225 -6.050 39.885 1.00 74.62 227 ILE A C 1
ATOM 1735 O O . ILE A 1 227 ? -16.789 -6.036 40.980 1.00 74.62 227 ILE A O 1
ATOM 1739 N N . LEU A 1 228 ? -16.673 -6.784 38.859 1.00 72.38 228 LEU A N 1
ATOM 1740 C CA . LEU A 1 228 ? -17.885 -7.598 38.943 1.00 72.38 228 LEU A CA 1
ATOM 1741 C C . LEU A 1 228 ? -17.753 -8.729 39.969 1.00 72.38 228 LEU A C 1
ATOM 1743 O O . LEU A 1 228 ? -18.678 -8.943 40.745 1.00 72.38 228 LEU A O 1
ATOM 1747 N N . ASP A 1 229 ? -16.615 -9.420 40.010 1.00 71.81 229 ASP A N 1
ATOM 1748 C CA . ASP A 1 229 ? -16.355 -10.521 40.945 1.00 71.81 229 ASP A CA 1
ATOM 1749 C C . ASP A 1 229 ? -16.202 -10.036 42.400 1.00 71.81 229 ASP A C 1
ATOM 1751 O O . ASP A 1 229 ? -16.759 -10.628 43.325 1.00 71.81 229 ASP A O 1
ATOM 1755 N N . GLN A 1 230 ? -15.515 -8.911 42.625 1.00 69.69 230 GLN A N 1
ATOM 1756 C CA . GLN A 1 230 ? -15.439 -8.273 43.945 1.00 69.69 230 GLN A CA 1
ATOM 1757 C C . GLN A 1 230 ? -16.815 -7.821 44.426 1.00 69.69 230 GLN A C 1
ATOM 1759 O O . GLN A 1 230 ? -17.167 -8.049 45.586 1.00 69.69 230 GLN A O 1
ATOM 1764 N N . CYS A 1 231 ? -17.609 -7.237 43.525 1.00 63.84 231 CYS A N 1
ATOM 1765 C CA . CYS A 1 231 ? -18.995 -6.923 43.815 1.00 63.84 231 CYS A CA 1
ATOM 1766 C C . CYS A 1 231 ? -19.744 -8.211 44.143 1.00 63.84 231 CYS A C 1
ATOM 1768 O O . CYS A 1 231 ? -20.301 -8.279 45.218 1.00 63.84 231 CYS A O 1
ATOM 1770 N N . ALA A 1 232 ? -19.694 -9.273 43.343 1.00 60.44 232 ALA A N 1
ATOM 1771 C CA . ALA A 1 232 ? -20.388 -10.538 43.611 1.00 60.44 232 ALA A CA 1
ATOM 1772 C C . ALA A 1 232 ? -20.035 -11.208 44.954 1.00 60.44 232 ALA A C 1
ATOM 1774 O O . ALA A 1 232 ? -20.832 -11.985 45.470 1.00 60.44 232 ALA A O 1
ATOM 1775 N N . LYS A 1 233 ? -18.861 -10.931 45.531 1.00 61.97 233 LYS A N 1
ATOM 1776 C CA . LYS A 1 233 ? -18.390 -11.548 46.782 1.00 61.97 233 LYS A CA 1
ATOM 1777 C C . LYS A 1 233 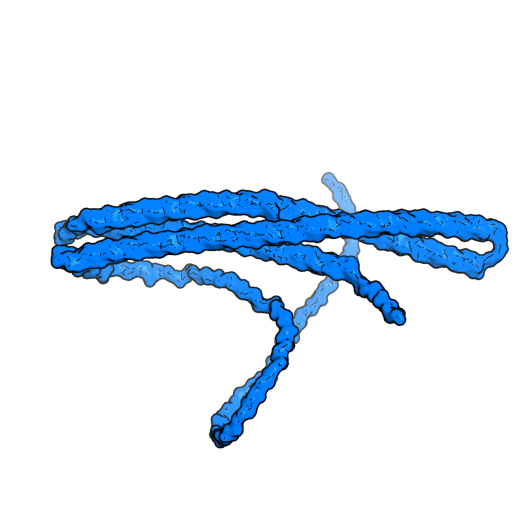? -18.872 -10.863 48.064 1.00 61.97 233 LYS A C 1
ATOM 1779 O O . LYS A 1 233 ? -18.715 -11.464 49.124 1.00 61.97 233 LYS A O 1
ATOM 1784 N N . SER A 1 234 ? -19.470 -9.670 48.003 1.00 57.56 234 SER A N 1
ATOM 1785 C CA . SER A 1 234 ? -20.122 -9.076 49.183 1.00 57.56 234 SER A CA 1
ATOM 1786 C C . SER A 1 234 ? -21.445 -9.803 49.489 1.00 57.56 234 SER A C 1
ATOM 1788 O O . SER A 1 234 ? -22.194 -10.156 48.578 1.00 57.56 234 SER A O 1
ATOM 1790 N N . ASP A 1 235 ? -21.759 -10.041 50.766 1.00 51.50 235 ASP A N 1
ATOM 1791 C CA . ASP A 1 235 ? -22.950 -10.819 51.160 1.00 51.50 235 ASP A CA 1
ATOM 1792 C C . ASP A 1 235 ? -24.262 -10.204 50.641 1.00 51.50 235 ASP A C 1
ATOM 1794 O O . ASP A 1 235 ? -25.195 -10.919 50.284 1.00 51.50 235 ASP A O 1
ATOM 1798 N N . ARG A 1 236 ? -24.303 -8.875 50.493 1.00 55.62 236 ARG A N 1
ATOM 1799 C CA . ARG A 1 236 ? -25.464 -8.140 49.971 1.00 55.62 236 ARG A CA 1
ATOM 1800 C C . ARG A 1 236 ? -25.606 -8.227 48.451 1.00 55.62 236 ARG A C 1
ATOM 1802 O O . ARG A 1 236 ? -26.686 -8.028 47.914 1.00 55.62 236 ARG A O 1
ATOM 1809 N N . SER A 1 237 ? -24.528 -8.523 47.743 1.00 52.50 237 SER A N 1
ATOM 1810 C CA . SER A 1 237 ? -24.460 -8.552 46.279 1.00 52.50 237 SER A CA 1
ATOM 1811 C C . SER A 1 237 ? -24.486 -9.963 45.704 1.00 52.50 237 SER A C 1
ATOM 1813 O O . SER A 1 237 ? -24.884 -10.104 44.552 1.00 52.50 237 SER A O 1
ATOM 1815 N N . LYS A 1 238 ? -24.191 -11.004 46.497 1.00 53.00 238 LYS A N 1
ATOM 1816 C CA . LYS A 1 238 ? -24.620 -12.382 46.193 1.00 53.00 238 LYS A CA 1
ATOM 1817 C C . LYS A 1 238 ? -26.137 -12.469 46.066 1.00 53.00 238 LYS A C 1
ATOM 1819 O O . LYS A 1 238 ? -26.631 -12.958 45.057 1.00 53.00 238 LYS A O 1
ATOM 1824 N N . GLU A 1 239 ? -26.859 -11.903 47.035 1.00 53.47 239 GLU A N 1
ATOM 1825 C CA . GLU A 1 239 ? -28.327 -11.869 47.036 1.00 53.47 239 GLU A CA 1
ATOM 1826 C C . GLU A 1 239 ? -28.886 -11.107 45.816 1.00 53.47 239 GLU A C 1
ATOM 1828 O O . GLU A 1 239 ? -29.917 -11.465 45.249 1.00 53.47 239 GLU A O 1
ATOM 1833 N N . ILE A 1 240 ? -28.179 -10.063 45.370 1.00 55.09 240 ILE A N 1
ATOM 1834 C CA . ILE A 1 240 ? -28.536 -9.274 44.184 1.00 55.09 240 ILE A CA 1
ATOM 1835 C C . ILE A 1 240 ? -28.163 -10.009 42.877 1.00 55.09 240 ILE A C 1
ATOM 1837 O O . ILE A 1 240 ? -28.945 -9.992 41.927 1.00 55.09 240 ILE A O 1
ATOM 1841 N N . MET A 1 241 ? -27.008 -10.683 42.811 1.00 55.53 241 MET A N 1
ATOM 1842 C CA . MET A 1 241 ? -26.582 -11.491 41.657 1.00 55.53 241 MET A CA 1
ATOM 1843 C C . MET A 1 241 ? -27.464 -12.722 41.445 1.00 55.53 241 MET A C 1
ATOM 1845 O O . MET A 1 241 ? -27.747 -13.050 40.297 1.00 55.53 241 MET A O 1
ATOM 1849 N N . GLU A 1 242 ? -27.934 -13.377 42.509 1.00 60.03 242 GLU A N 1
ATOM 1850 C CA . GLU A 1 242 ? -28.913 -14.470 42.411 1.00 60.03 242 GLU A CA 1
ATOM 1851 C C . GLU A 1 242 ? -30.248 -13.985 41.838 1.00 60.03 242 GLU A C 1
ATOM 1853 O O . GLU A 1 242 ? -30.833 -14.635 40.973 1.00 60.03 242 GLU A O 1
ATOM 1858 N N . LYS A 1 243 ? -30.709 -12.798 42.252 1.00 57.53 243 LYS A N 1
ATOM 1859 C CA . LYS A 1 243 ? -31.923 -12.186 41.689 1.00 57.53 243 LYS A CA 1
ATOM 1860 C C . LYS A 1 243 ? -31.727 -11.787 40.222 1.00 57.53 243 LYS A C 1
ATOM 1862 O O . LYS A 1 243 ? -32.636 -11.959 39.412 1.00 57.53 243 LYS A O 1
ATOM 1867 N N . PHE A 1 244 ? -30.539 -11.303 39.857 1.00 55.69 244 PHE A N 1
ATOM 1868 C CA . PHE A 1 244 ? -30.208 -10.944 38.478 1.00 55.69 244 PHE A CA 1
ATOM 1869 C C . PHE A 1 244 ? -30.051 -12.169 37.565 1.00 55.69 244 PHE A C 1
ATOM 1871 O O . PHE A 1 244 ? -30.573 -12.165 36.452 1.00 55.69 244 PHE A O 1
ATOM 1878 N N . SER A 1 245 ? -29.390 -13.236 38.017 1.00 56.84 245 SER A N 1
ATOM 1879 C CA . SER A 1 245 ? -29.228 -14.467 37.234 1.00 56.84 245 SER A CA 1
ATOM 1880 C C . SER A 1 245 ? -30.567 -15.174 37.007 1.00 56.84 245 SER A C 1
ATOM 1882 O O . SER A 1 245 ? -30.845 -15.594 35.884 1.00 56.84 245 SER A O 1
ATOM 1884 N N . ALA A 1 246 ? -31.441 -15.208 38.020 1.00 58.97 246 ALA A N 1
ATOM 1885 C CA . ALA A 1 246 ? -32.812 -15.701 37.894 1.00 58.97 246 ALA A CA 1
ATOM 1886 C C . ALA A 1 246 ? -33.624 -14.878 36.880 1.00 58.97 246 ALA A C 1
ATOM 1888 O O . ALA A 1 246 ? -34.377 -15.433 36.080 1.00 58.97 246 ALA A O 1
ATOM 1889 N N . TYR A 1 247 ? -33.425 -13.558 36.859 1.00 52.78 247 TYR A N 1
ATOM 1890 C CA . TYR A 1 247 ? -34.057 -12.683 35.878 1.00 52.78 247 TYR A CA 1
ATOM 1891 C C . TYR A 1 247 ? -33.538 -12.933 34.456 1.00 52.78 247 TYR A C 1
ATOM 1893 O O . TYR A 1 247 ? -34.338 -13.043 33.531 1.00 52.78 247 TYR A O 1
ATOM 1901 N N . VAL A 1 248 ? -32.225 -13.082 34.264 1.00 52.56 248 VAL A N 1
ATOM 1902 C CA . VAL A 1 248 ? -31.628 -13.376 32.948 1.00 52.56 248 VAL A CA 1
ATOM 1903 C C . VAL A 1 248 ? -32.084 -14.736 32.415 1.00 52.56 248 VAL A C 1
ATOM 1905 O O . VAL A 1 248 ? -32.445 -14.824 31.246 1.00 52.56 248 VAL A O 1
ATOM 1908 N N . ALA A 1 249 ? -32.153 -15.761 33.266 1.00 58.59 249 ALA A N 1
ATOM 1909 C CA . ALA A 1 249 ? -32.670 -17.083 32.905 1.00 58.59 249 ALA A CA 1
ATOM 1910 C C . ALA A 1 249 ? -34.174 -17.083 32.558 1.00 58.59 249 ALA A C 1
ATOM 1912 O O . ALA A 1 249 ? -34.646 -17.986 31.873 1.00 58.59 249 ALA A O 1
ATOM 1913 N N . SER A 1 250 ? -34.928 -16.075 33.016 1.00 49.09 250 SER A N 1
ATOM 1914 C CA . SER A 1 250 ? -36.355 -15.904 32.704 1.00 49.09 250 SER A CA 1
ATOM 1915 C C . SER A 1 250 ? -36.621 -15.178 31.379 1.00 49.09 250 SER A C 1
ATOM 1917 O O . SER A 1 250 ? -37.771 -15.090 30.942 1.00 49.09 250 SER A O 1
ATOM 1919 N N . LEU A 1 251 ? -35.583 -14.626 30.739 1.00 44.66 251 LEU A N 1
ATOM 1920 C CA . LEU A 1 251 ? -35.728 -13.956 29.451 1.00 44.66 251 LEU A CA 1
ATOM 1921 C C . LEU A 1 251 ? -35.811 -14.990 28.312 1.00 44.66 251 LEU A C 1
ATOM 1923 O O . LEU A 1 251 ? -35.086 -15.981 28.340 1.00 44.66 251 LEU A O 1
ATOM 1927 N N . PRO A 1 252 ? -36.653 -14.759 27.285 1.00 47.38 252 PRO A N 1
ATOM 1928 C CA . PRO A 1 252 ? -36.693 -15.608 26.099 1.00 47.38 252 PRO A CA 1
ATOM 1929 C C . PRO A 1 252 ? -35.335 -15.629 25.388 1.00 47.38 252 PRO A C 1
ATOM 1931 O O . PRO A 1 252 ? -34.719 -14.575 25.207 1.00 47.38 252 PRO A O 1
ATOM 1934 N N . ASP A 1 253 ? -34.906 -16.819 24.972 1.00 45.19 253 ASP A N 1
ATOM 1935 C CA . ASP A 1 253 ? -33.645 -17.053 24.268 1.00 45.19 253 ASP A CA 1
ATOM 1936 C C . ASP A 1 253 ? -33.605 -16.272 22.934 1.00 45.19 253 ASP A C 1
ATOM 1938 O O . ASP A 1 253 ? -34.484 -16.462 22.088 1.00 45.19 253 ASP A O 1
ATOM 1942 N N . PRO A 1 254 ? -32.639 -15.358 22.723 1.00 45.38 254 PRO A N 1
ATOM 1943 C CA . PRO A 1 254 ? -32.585 -14.530 21.521 1.00 45.38 254 PRO A CA 1
ATOM 1944 C C . PRO A 1 254 ? -31.950 -15.218 20.297 1.00 45.38 254 PRO A C 1
ATOM 1946 O O . PRO A 1 254 ? -31.797 -14.566 19.263 1.00 45.38 254 PRO A O 1
ATOM 1949 N N . MET A 1 255 ? -31.569 -16.500 20.364 1.00 42.91 255 MET A N 1
ATOM 1950 C CA . MET A 1 255 ? -30.883 -17.193 19.265 1.00 42.91 255 MET A CA 1
ATOM 1951 C C . MET A 1 255 ? -31.799 -18.011 18.342 1.00 42.91 255 MET A C 1
ATOM 1953 O O . MET A 1 255 ? -31.720 -19.232 18.294 1.00 42.91 255 MET A O 1
ATOM 1957 N N . VAL A 1 256 ? -32.572 -17.322 17.502 1.00 49.44 256 VAL A N 1
ATOM 1958 C CA . VAL A 1 256 ? -32.797 -17.715 16.093 1.00 49.44 256 VAL A CA 1
ATOM 1959 C C . VAL A 1 256 ? -32.926 -16.395 15.315 1.00 49.44 256 VAL A C 1
ATOM 1961 O O . VAL A 1 256 ? -33.813 -15.621 15.674 1.00 49.44 256 VAL A O 1
ATOM 1964 N N . PRO A 1 257 ? -32.078 -16.055 14.316 1.00 48.16 257 PRO A N 1
ATOM 1965 C CA . PRO A 1 257 ? -31.467 -16.928 13.305 1.00 48.16 257 PRO A CA 1
ATOM 1966 C C . PRO A 1 257 ? -29.940 -16.748 13.149 1.00 48.16 257 PRO A C 1
ATOM 1968 O O . PRO A 1 257 ? -29.371 -15.737 13.554 1.00 48.16 257 PRO A O 1
ATOM 1971 N N . GLY A 1 258 ? -29.267 -17.699 12.501 1.00 40.81 258 GLY A N 1
ATOM 1972 C CA . GLY A 1 258 ? -27.836 -17.593 12.215 1.00 40.81 258 GLY A CA 1
ATOM 1973 C C . GLY A 1 258 ? -27.474 -18.173 10.857 1.00 40.81 258 GLY A C 1
ATOM 1974 O O . GLY A 1 258 ? -26.979 -19.287 10.803 1.00 40.81 258 GLY A O 1
ATOM 1975 N N . ASP A 1 259 ? -27.683 -17.403 9.790 1.00 47.94 259 ASP A N 1
ATOM 1976 C CA . ASP A 1 259 ? -26.951 -17.587 8.534 1.00 47.94 259 ASP A CA 1
ATOM 1977 C C . ASP A 1 259 ? -26.148 -16.313 8.272 1.00 47.94 259 ASP A C 1
ATOM 1979 O O . ASP A 1 259 ? -26.657 -15.279 7.839 1.00 47.94 259 ASP A O 1
ATOM 1983 N N . SER A 1 260 ? -24.876 -16.354 8.648 1.00 42.78 260 SER A N 1
ATOM 1984 C CA . SER A 1 260 ? -23.861 -15.363 8.286 1.00 42.78 260 SER A CA 1
ATOM 1985 C C . SER A 1 260 ? -22.506 -16.056 8.352 1.00 42.78 260 SER A C 1
ATOM 1987 O O . SER A 1 260 ? -21.710 -15.825 9.261 1.00 42.78 260 SER A O 1
ATOM 1989 N N . ALA A 1 261 ? -22.269 -16.967 7.408 1.00 42.94 261 ALA A N 1
ATOM 1990 C CA . ALA A 1 261 ? -20.943 -17.505 7.161 1.00 42.94 261 ALA A CA 1
ATOM 1991 C C . ALA A 1 261 ? -20.030 -16.354 6.709 1.00 42.94 261 ALA A C 1
ATOM 1993 O O . ALA A 1 261 ? -20.145 -15.843 5.597 1.00 42.94 261 ALA A O 1
ATOM 1994 N N . LEU A 1 262 ? -19.139 -15.914 7.595 1.00 43.31 262 LEU A N 1
ATOM 1995 C CA . LEU A 1 262 ? -17.938 -15.198 7.188 1.00 43.31 262 LEU A CA 1
ATOM 1996 C C . LEU A 1 262 ? -16.970 -16.250 6.648 1.00 43.31 262 LEU A C 1
ATOM 1998 O O . LEU A 1 262 ? -16.392 -17.015 7.419 1.00 43.31 262 LEU A O 1
ATOM 2002 N N . GLU A 1 263 ? -16.826 -16.313 5.326 1.00 45.03 263 GLU A N 1
ATOM 2003 C CA . GLU A 1 263 ? -15.764 -17.105 4.713 1.00 45.03 263 GLU A CA 1
ATOM 2004 C C . GLU A 1 263 ? -14.396 -16.532 5.104 1.00 45.03 263 GLU A C 1
ATOM 2006 O O . GLU A 1 263 ? -14.127 -15.331 4.998 1.00 45.03 263 GLU A O 1
ATOM 2011 N N . SER A 1 264 ? -13.537 -17.430 5.580 1.00 44.44 264 SER A N 1
ATOM 2012 C CA . SER A 1 264 ? -12.130 -17.173 5.866 1.00 44.44 264 SER A CA 1
ATOM 2013 C C . SER A 1 264 ? -11.383 -16.805 4.576 1.00 44.44 264 SER A C 1
ATOM 2015 O O . SER A 1 264 ? -11.662 -17.401 3.531 1.00 44.44 264 SER A O 1
ATOM 2017 N N . PRO A 1 265 ? -10.385 -15.901 4.611 1.00 42.50 265 PRO A N 1
ATOM 2018 C CA . PRO A 1 265 ? -9.482 -15.722 3.482 1.00 42.50 265 PRO A CA 1
ATOM 2019 C C . PRO A 1 265 ? -8.795 -17.054 3.171 1.00 42.50 265 PRO A C 1
ATOM 2021 O O . PRO A 1 265 ? -8.317 -17.738 4.082 1.00 42.50 265 PRO A O 1
ATOM 2024 N N . ARG A 1 266 ? -8.768 -17.425 1.888 1.00 48.72 266 ARG A N 1
ATOM 2025 C CA . ARG A 1 266 ? -8.013 -18.581 1.399 1.00 48.72 266 ARG A CA 1
ATOM 2026 C C . ARG A 1 266 ? -6.550 -18.416 1.801 1.00 48.72 266 ARG A C 1
ATOM 2028 O O . ARG A 1 266 ? -5.934 -17.399 1.492 1.00 48.72 266 ARG A O 1
ATOM 2035 N N . SER A 1 267 ? -6.009 -19.417 2.489 1.00 42.09 267 SER A N 1
ATOM 2036 C CA . SER A 1 267 ? -4.568 -19.555 2.667 1.00 42.09 267 SER A CA 1
ATOM 2037 C C . SER A 1 267 ? -3.897 -19.673 1.292 1.00 42.09 267 SER A C 1
ATOM 2039 O O . SER A 1 267 ? -4.479 -20.290 0.396 1.00 42.09 267 SER A O 1
ATOM 2041 N N . PRO A 1 268 ? -2.691 -19.114 1.101 1.00 41.59 268 PRO A N 1
ATOM 2042 C CA . PRO A 1 268 ? -1.918 -19.345 -0.107 1.00 41.59 268 PRO A CA 1
ATOM 2043 C C . PRO A 1 268 ? -1.394 -20.785 -0.074 1.00 41.59 268 PRO A C 1
ATOM 2045 O O . PRO A 1 268 ? -0.296 -21.065 0.401 1.00 41.59 268 PRO A O 1
ATOM 2048 N N . GLU A 1 269 ? -2.200 -21.729 -0.548 1.00 44.38 269 GLU A N 1
ATOM 2049 C CA . GLU A 1 269 ? -1.676 -23.021 -0.965 1.00 44.38 269 GLU A CA 1
ATOM 2050 C C . GLU A 1 269 ? -0.978 -22.837 -2.310 1.00 44.38 269 GLU A C 1
ATOM 2052 O O . GLU A 1 269 ? -1.608 -22.617 -3.342 1.00 44.38 269 GLU A O 1
ATOM 2057 N N . GLY A 1 270 ? 0.350 -22.933 -2.277 1.00 42.22 270 GLY A N 1
ATOM 2058 C CA . GLY A 1 270 ? 1.162 -23.147 -3.466 1.00 42.22 270 GLY A CA 1
ATOM 2059 C C . GLY A 1 270 ? 2.253 -22.111 -3.664 1.00 42.22 270 GLY A C 1
ATOM 2060 O O . GLY A 1 270 ? 2.099 -21.223 -4.492 1.00 42.22 270 GLY A O 1
ATOM 2061 N N . SER A 1 271 ? 3.373 -22.269 -2.949 1.00 36.75 271 SER A N 1
ATOM 2062 C CA . SER A 1 271 ? 4.743 -22.037 -3.450 1.00 36.75 271 SER A CA 1
ATOM 2063 C C . SER A 1 271 ? 5.761 -22.344 -2.345 1.00 36.75 271 SER A C 1
ATOM 2065 O O . SER A 1 271 ? 6.361 -21.449 -1.758 1.00 36.75 271 SER A O 1
ATOM 2067 N N . HIS A 1 272 ? 5.971 -23.626 -2.034 1.00 34.47 272 HIS A N 1
ATOM 2068 C CA . HIS A 1 272 ? 7.196 -24.018 -1.335 1.00 34.47 272 HIS A CA 1
ATOM 2069 C C . HIS A 1 272 ? 8.353 -24.056 -2.344 1.00 34.47 272 HIS A C 1
ATOM 2071 O O . HIS A 1 272 ? 8.217 -24.720 -3.376 1.00 34.47 272 HIS A O 1
ATOM 2077 N N . PRO A 1 273 ? 9.515 -23.442 -2.060 1.00 36.62 273 PRO A N 1
ATOM 2078 C CA . PRO A 1 273 ? 10.749 -23.880 -2.684 1.00 36.62 273 PRO A CA 1
ATOM 2079 C C . PRO A 1 273 ? 11.120 -25.233 -2.067 1.00 36.62 273 PRO A C 1
ATOM 2081 O O . PRO A 1 273 ? 11.214 -25.375 -0.848 1.00 36.62 273 PRO A O 1
ATOM 2084 N N . ALA A 1 274 ? 11.302 -26.248 -2.908 1.00 32.12 274 ALA A N 1
ATOM 2085 C CA . ALA A 1 274 ? 11.799 -27.548 -2.488 1.00 32.12 274 ALA A CA 1
ATOM 2086 C C . ALA A 1 274 ? 13.268 -27.425 -2.049 1.00 32.12 274 ALA A C 1
ATOM 2088 O O . ALA A 1 274 ? 14.185 -27.521 -2.863 1.00 32.12 274 ALA A O 1
ATOM 2089 N N . THR A 1 275 ? 13.507 -27.217 -0.756 1.00 31.64 275 THR A N 1
ATOM 2090 C CA . THR A 1 275 ? 14.818 -27.450 -0.146 1.00 31.64 275 THR A CA 1
ATOM 2091 C C . THR A 1 275 ? 14.910 -28.918 0.250 1.00 31.64 275 THR A C 1
ATOM 2093 O O . THR A 1 275 ? 14.270 -29.374 1.195 1.00 31.64 275 THR A O 1
ATOM 2096 N N . ALA A 1 276 ? 15.717 -29.669 -0.498 1.00 37.75 276 ALA A N 1
ATOM 2097 C CA . ALA A 1 276 ? 16.149 -31.002 -0.119 1.00 37.75 276 ALA A CA 1
ATOM 2098 C C . ALA A 1 276 ? 16.896 -30.935 1.222 1.00 37.75 276 ALA A C 1
ATOM 2100 O O . ALA A 1 276 ? 17.977 -30.352 1.309 1.00 37.75 276 ALA A O 1
ATOM 2101 N N . VAL A 1 277 ? 16.331 -31.551 2.259 1.00 32.12 277 VAL A N 1
ATOM 2102 C CA . VAL A 1 277 ? 17.050 -31.869 3.493 1.00 32.12 277 VAL A CA 1
ATOM 2103 C C . VAL A 1 277 ? 17.237 -33.378 3.526 1.00 32.12 277 VAL A C 1
ATOM 2105 O O . VAL A 1 277 ? 16.325 -34.126 3.862 1.00 32.12 277 VAL A O 1
ATOM 2108 N N . SER A 1 278 ? 18.438 -33.819 3.167 1.00 31.98 278 SER A N 1
ATOM 2109 C CA . SER A 1 278 ? 18.922 -35.156 3.497 1.00 31.98 278 SER A CA 1
ATOM 2110 C C . SER A 1 278 ? 19.784 -35.046 4.745 1.00 31.98 278 SER A C 1
ATOM 2112 O O . SER A 1 278 ? 20.820 -34.383 4.719 1.00 31.98 278 SER A O 1
ATOM 2114 N N . SER A 1 279 ? 19.389 -35.718 5.825 1.00 31.20 279 SER A N 1
ATOM 2115 C CA .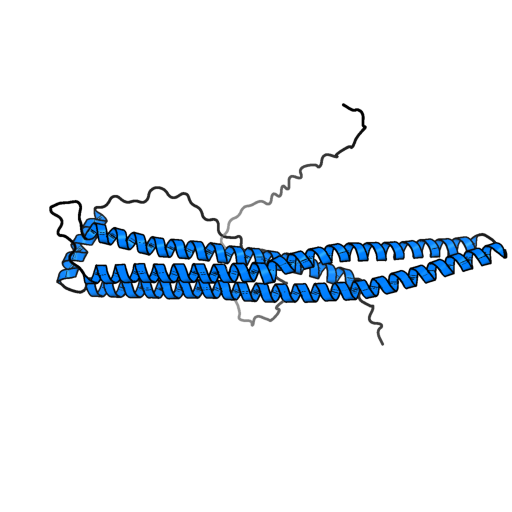 SER A 1 279 ? 20.316 -36.241 6.835 1.00 31.20 279 SER A CA 1
ATOM 2116 C C . SER A 1 279 ? 19.676 -37.408 7.602 1.00 31.20 279 SER A C 1
ATOM 2118 O O . SER A 1 279 ? 18.450 -37.479 7.691 1.00 31.20 279 SER A O 1
ATOM 2120 N N . PRO A 1 280 ? 20.491 -38.370 8.071 1.00 37.50 280 PRO A N 1
ATOM 2121 C CA . PRO A 1 280 ? 20.106 -39.775 8.177 1.00 37.50 280 PRO A CA 1
ATOM 2122 C C . PRO A 1 280 ? 19.476 -40.138 9.527 1.00 37.50 280 PRO A C 1
ATOM 2124 O O . PRO A 1 280 ? 19.879 -39.630 10.573 1.00 37.50 280 PRO A O 1
ATOM 2127 N N . GLN A 1 281 ? 18.534 -41.084 9.509 1.00 29.69 281 GLN A N 1
ATOM 2128 C CA . GLN A 1 281 ? 18.059 -41.758 10.717 1.00 29.69 281 GLN A CA 1
ATOM 2129 C C . GLN A 1 281 ? 19.064 -42.819 11.181 1.00 29.69 281 GLN A C 1
ATOM 2131 O O . GLN A 1 281 ? 19.571 -43.617 10.391 1.00 29.69 281 GLN A O 1
ATOM 2136 N N . ALA A 1 282 ? 19.318 -42.819 12.489 1.00 32.72 282 ALA A N 1
ATOM 2137 C CA . ALA A 1 282 ? 20.026 -43.865 13.206 1.00 32.72 282 ALA A CA 1
ATOM 2138 C C . ALA A 1 282 ? 19.137 -45.112 13.376 1.00 32.72 282 ALA A C 1
ATOM 2140 O O . ALA A 1 282 ? 17.947 -45.007 13.668 1.00 32.72 282 ALA A O 1
ATOM 2141 N N . ASN A 1 283 ? 19.759 -46.278 13.200 1.00 29.27 283 ASN A N 1
ATOM 2142 C CA . ASN A 1 283 ? 19.221 -47.615 13.449 1.00 29.27 283 ASN A CA 1
ATOM 2143 C C . ASN A 1 283 ? 18.751 -47.816 14.898 1.00 29.27 283 ASN A C 1
ATOM 2145 O O . ASN A 1 283 ? 19.522 -47.536 15.812 1.00 29.27 283 ASN A O 1
ATOM 2149 N N . THR A 1 284 ? 17.612 -48.495 15.064 1.00 33.59 284 THR A N 1
ATOM 2150 C CA . THR A 1 284 ? 17.444 -49.623 16.005 1.00 33.59 284 THR A CA 1
ATOM 2151 C C . THR A 1 284 ? 16.316 -50.563 15.539 1.00 33.59 284 THR A C 1
ATOM 2153 O O . THR A 1 284 ? 15.365 -50.154 14.881 1.00 33.59 284 THR A O 1
ATOM 2156 N N . GLU A 1 285 ? 16.510 -51.854 15.819 1.00 30.75 285 GLU A N 1
ATOM 2157 C CA . GLU A 1 285 ? 15.869 -53.059 15.266 1.00 30.75 285 GLU A CA 1
ATOM 2158 C C . GLU A 1 285 ? 14.389 -53.347 15.615 1.00 30.75 285 GLU A C 1
ATOM 2160 O O . GLU A 1 285 ? 13.925 -53.034 16.704 1.00 30.75 285 GLU A O 1
ATOM 2165 N N . LYS A 1 286 ? 13.740 -54.042 14.652 1.00 32.09 286 LYS A N 1
ATOM 2166 C CA . LYS A 1 286 ? 12.728 -55.144 14.662 1.00 32.09 286 LYS A CA 1
ATOM 2167 C C . LYS A 1 286 ? 11.921 -55.420 15.958 1.00 32.09 286 LYS A C 1
ATOM 2169 O O . LYS A 1 286 ? 12.485 -55.472 17.036 1.00 32.09 286 LYS A O 1
ATOM 2174 N N . HIS A 1 287 ? 10.624 -55.755 15.927 1.00 29.34 287 HIS A N 1
ATOM 2175 C CA . HIS A 1 287 ? 10.007 -56.901 15.232 1.00 29.34 287 HIS A CA 1
ATOM 2176 C C . HIS A 1 287 ? 8.457 -56.801 15.190 1.00 29.34 287 HIS A C 1
ATOM 2178 O O . HIS A 1 287 ? 7.837 -56.230 16.081 1.00 29.34 287 HIS A O 1
ATOM 2184 N N . ASP A 1 288 ? 7.907 -57.473 14.174 1.00 29.42 288 ASP A N 1
ATOM 2185 C CA . ASP A 1 288 ? 6.600 -58.142 14.030 1.00 29.42 288 ASP A CA 1
ATOM 2186 C C . ASP A 1 288 ? 5.265 -57.385 13.888 1.00 29.42 288 ASP A C 1
ATOM 2188 O O . ASP A 1 288 ? 4.706 -56.778 14.795 1.00 29.42 288 ASP A O 1
ATOM 2192 N N . THR A 1 289 ? 4.694 -57.579 12.694 1.00 35.88 289 THR A N 1
ATOM 2193 C CA . THR A 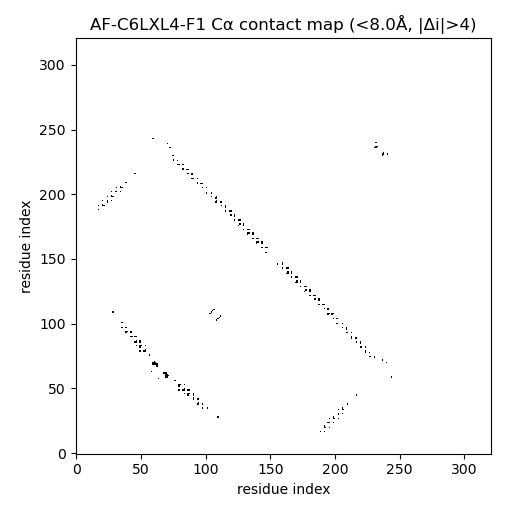1 289 ? 3.277 -57.439 12.336 1.00 35.88 289 THR A CA 1
ATOM 2194 C C . THR A 1 289 ? 2.471 -58.651 12.830 1.00 35.88 289 THR A C 1
ATOM 2196 O O . THR A 1 289 ? 3.012 -59.754 12.928 1.00 35.88 289 THR A O 1
ATOM 2199 N N . PRO A 1 290 ? 1.139 -58.514 12.961 1.00 36.88 290 PRO A N 1
ATOM 2200 C CA . PRO A 1 290 ? 0.304 -59.268 12.025 1.00 36.88 290 PRO A CA 1
ATOM 2201 C C . PRO A 1 290 ? -0.893 -58.496 11.442 1.00 36.88 290 PRO A C 1
ATOM 2203 O O . PRO A 1 290 ? -1.352 -57.478 11.946 1.00 36.88 290 PRO A O 1
ATOM 2206 N N . LYS A 1 291 ? -1.339 -59.050 10.312 1.00 32.66 291 LYS A N 1
ATOM 2207 C CA . LYS A 1 291 ? -2.345 -58.618 9.333 1.00 32.66 291 LYS A CA 1
ATOM 2208 C C . LYS A 1 291 ? -3.796 -58.584 9.842 1.00 32.66 291 LYS A C 1
ATOM 2210 O O . LYS A 1 291 ? -4.185 -59.414 10.654 1.00 32.66 291 LYS A O 1
ATOM 2215 N N . GLY A 1 292 ? -4.612 -57.784 9.148 1.00 27.25 292 GLY A N 1
ATOM 2216 C CA . GLY A 1 292 ? -6.046 -58.016 8.897 1.00 27.25 292 GLY A CA 1
ATOM 2217 C C . GLY A 1 292 ? -6.654 -56.818 8.142 1.00 27.25 292 GLY A C 1
ATOM 2218 O O . GLY A 1 292 ? -6.848 -55.784 8.757 1.00 27.25 292 GLY A O 1
ATOM 2219 N N . GLN A 1 293 ? -6.614 -56.758 6.805 1.00 27.92 293 GLN A N 1
ATOM 2220 C CA . GLN A 1 293 ? -7.536 -57.295 5.778 1.00 27.92 293 GLN A CA 1
ATOM 2221 C C . GLN A 1 293 ? -8.693 -56.353 5.369 1.00 27.92 293 GLN A C 1
ATOM 2223 O O . GLN A 1 293 ? -9.383 -55.787 6.207 1.00 27.92 293 GLN A O 1
ATOM 2228 N N . SER A 1 294 ? -8.927 -56.349 4.050 1.00 31.05 294 SER A N 1
ATOM 2229 C CA . SER A 1 294 ? -10.009 -55.765 3.233 1.00 31.05 294 SER A CA 1
ATOM 2230 C C . SER A 1 294 ? -9.897 -54.285 2.843 1.00 31.05 294 SER A C 1
ATOM 2232 O O . SER A 1 294 ? -9.575 -53.469 3.694 1.00 31.05 294 SER A O 1
ATOM 2234 N N . ASP A 1 295 ? -10.247 -53.810 1.646 1.00 27.98 295 ASP A N 1
ATOM 2235 C CA . ASP A 1 295 ? -10.260 -54.214 0.217 1.00 27.98 295 ASP A CA 1
ATOM 2236 C C . ASP A 1 295 ? -11.161 -53.152 -0.469 1.00 27.98 295 ASP A C 1
ATOM 2238 O O . ASP A 1 295 ? -12.075 -52.636 0.174 1.00 27.98 295 ASP A O 1
ATOM 2242 N N . VAL A 1 296 ? -10.935 -52.892 -1.763 1.00 30.11 296 VAL A N 1
ATOM 2243 C CA . VAL A 1 296 ? -11.804 -52.131 -2.697 1.00 30.11 296 VAL A CA 1
ATOM 2244 C C . VAL A 1 296 ? -11.833 -50.590 -2.512 1.00 30.11 296 VAL A C 1
ATOM 2246 O O . VAL A 1 296 ? -12.082 -50.084 -1.430 1.00 30.11 296 VAL A O 1
ATOM 2249 N N . GLY A 1 297 ? -11.622 -49.738 -3.522 1.00 29.50 297 GLY A N 1
ATOM 2250 C CA . GLY A 1 297 ? -11.470 -49.974 -4.952 1.00 29.50 297 GLY A CA 1
ATOM 2251 C C . GLY A 1 297 ? -11.252 -48.686 -5.766 1.00 29.50 297 GLY A C 1
ATOM 2252 O O . GLY A 1 297 ? -11.406 -47.571 -5.276 1.00 29.50 297 GLY A O 1
ATOM 2253 N N . ASP A 1 298 ? -10.872 -48.934 -7.017 1.00 30.42 298 ASP A N 1
ATOM 2254 C CA . ASP A 1 298 ? -11.165 -48.209 -8.256 1.00 30.42 298 ASP A CA 1
ATOM 2255 C C . ASP A 1 298 ? -10.744 -46.740 -8.451 1.00 30.42 298 ASP A C 1
ATOM 2257 O O . ASP A 1 298 ? -11.427 -45.773 -8.127 1.00 30.42 298 ASP A O 1
ATOM 2261 N N . ASN A 1 299 ? -9.642 -46.625 -9.202 1.00 32.12 299 ASN A N 1
ATOM 2262 C CA . ASN A 1 299 ? -9.411 -45.598 -10.214 1.00 32.12 299 ASN A CA 1
ATOM 2263 C C . ASN A 1 299 ? -10.605 -45.486 -11.177 1.00 32.12 299 ASN A C 1
ATOM 2265 O O . ASN A 1 299 ? -10.838 -46.442 -11.912 1.00 32.12 299 ASN A O 1
ATOM 2269 N N . GLN A 1 300 ? -11.191 -44.296 -11.342 1.00 34.72 300 GLN A N 1
ATOM 2270 C CA . GLN A 1 300 ? -11.553 -43.783 -12.671 1.00 34.72 300 GLN A CA 1
ATOM 2271 C C . GLN A 1 300 ? -11.378 -42.260 -12.750 1.00 34.72 300 GLN A C 1
ATOM 2273 O O . GLN A 1 300 ? -12.026 -41.480 -12.062 1.00 34.72 300 GLN A O 1
ATOM 2278 N N . SER A 1 301 ? -10.459 -41.875 -13.635 1.00 34.72 301 SER A N 1
ATOM 2279 C CA . SER A 1 301 ? -10.299 -40.552 -14.228 1.00 34.72 301 SER A CA 1
ATOM 2280 C C . SER A 1 301 ? -11.451 -40.272 -15.196 1.00 34.72 301 SER A C 1
ATOM 2282 O O . SER A 1 301 ? -11.845 -41.162 -15.951 1.00 34.72 301 SER A O 1
ATOM 2284 N N . SER A 1 302 ? -11.947 -39.036 -15.228 1.00 32.44 302 SER A N 1
ATOM 2285 C CA . SER A 1 302 ? -12.630 -38.463 -16.394 1.00 32.44 302 SER A CA 1
ATOM 2286 C C . SER A 1 302 ? -12.480 -36.943 -16.367 1.00 32.44 302 SER A C 1
ATOM 2288 O O . SER A 1 302 ? -13.138 -36.246 -15.601 1.00 32.44 302 SER A O 1
ATOM 2290 N N . ILE A 1 303 ? -11.552 -36.448 -17.188 1.00 30.44 303 ILE A N 1
ATOM 2291 C CA . ILE A 1 303 ? -11.431 -35.041 -17.570 1.00 30.44 303 ILE A CA 1
ATOM 2292 C C . ILE A 1 303 ? -12.327 -34.860 -18.796 1.00 30.44 303 ILE A C 1
ATOM 2294 O O . ILE A 1 303 ? -12.038 -35.415 -19.856 1.00 30.44 303 ILE A O 1
ATOM 2298 N N . GLU A 1 304 ? -13.412 -34.106 -18.648 1.00 31.02 304 GLU A N 1
ATOM 2299 C CA . GLU A 1 304 ? -14.264 -33.690 -19.761 1.00 31.02 304 GLU A CA 1
ATOM 2300 C C . GLU A 1 304 ? -13.739 -32.356 -20.311 1.00 31.02 304 GLU A C 1
ATOM 2302 O O . GLU A 1 304 ? -13.707 -31.336 -19.622 1.00 31.02 304 GLU A O 1
ATOM 2307 N N . VAL A 1 305 ? -13.247 -32.400 -21.549 1.00 35.50 305 VAL A N 1
ATOM 2308 C CA . VAL A 1 305 ? -12.746 -31.259 -22.322 1.00 35.50 305 VAL A CA 1
ATOM 2309 C C . VAL A 1 305 ? -13.911 -30.686 -23.128 1.00 35.50 305 VAL A C 1
ATOM 2311 O O . VAL A 1 305 ? -14.469 -31.382 -23.974 1.00 35.50 305 VAL A O 1
ATOM 2314 N N . ALA A 1 306 ? -14.264 -29.420 -22.900 1.00 40.41 306 ALA A N 1
ATOM 2315 C CA . ALA A 1 306 ? -15.194 -28.688 -23.760 1.00 40.41 306 ALA A CA 1
ATOM 2316 C C . ALA A 1 306 ? -14.455 -28.132 -24.999 1.00 40.41 306 ALA A C 1
ATOM 2318 O O . ALA A 1 306 ? -13.345 -27.612 -24.849 1.00 40.41 306 ALA A O 1
ATOM 2319 N N . PRO A 1 307 ? -15.029 -28.222 -26.215 1.00 40.34 307 PRO A N 1
ATOM 2320 C CA . PRO A 1 307 ? -14.370 -27.774 -27.437 1.00 40.34 307 PRO A CA 1
ATOM 2321 C C . PRO A 1 307 ? -14.530 -26.263 -27.677 1.00 40.34 307 PRO A C 1
ATOM 2323 O O . PRO A 1 307 ? -15.621 -25.706 -27.546 1.00 40.34 307 PRO A O 1
ATOM 2326 N N . GLU A 1 308 ? -13.432 -25.625 -28.090 1.00 33.47 308 GLU A N 1
ATOM 2327 C CA . GLU A 1 308 ? -13.389 -24.273 -28.655 1.00 33.47 308 GLU A CA 1
ATOM 2328 C C . GLU A 1 308 ? -14.237 -24.184 -29.938 1.00 33.47 308 GLU A C 1
ATOM 2330 O O . GLU A 1 308 ? -14.159 -25.055 -30.808 1.00 33.47 308 GLU A O 1
ATOM 2335 N N . GLN A 1 309 ? -15.013 -23.106 -30.089 1.00 37.56 309 GLN A N 1
ATOM 2336 C CA . GLN A 1 309 ? -15.578 -22.705 -31.380 1.00 37.56 309 GLN A CA 1
ATOM 2337 C C . GLN A 1 309 ? -14.758 -21.553 -31.988 1.00 37.56 309 GLN A C 1
ATOM 2339 O O . GLN A 1 309 ? -14.362 -20.640 -31.260 1.00 37.56 309 GLN A O 1
ATOM 2344 N N . PRO A 1 310 ? -14.514 -21.565 -33.312 1.00 38.59 310 PRO A N 1
ATOM 2345 C CA . PRO A 1 310 ? -13.737 -20.540 -33.995 1.00 38.59 310 PRO A CA 1
ATOM 2346 C C . PRO A 1 310 ? -14.591 -19.297 -34.281 1.00 38.59 310 PRO A C 1
ATOM 2348 O O . PRO A 1 310 ? -15.717 -19.397 -34.764 1.00 38.59 310 PRO A O 1
ATOM 2351 N N . VAL A 1 311 ? -14.033 -18.113 -34.022 1.00 39.19 311 VAL A N 1
ATOM 2352 C CA . VAL A 1 311 ? -14.619 -16.830 -34.433 1.00 39.19 311 VAL A CA 1
ATOM 2353 C C . VAL A 1 311 ? -14.107 -16.483 -35.831 1.00 39.19 311 VAL A C 1
ATOM 2355 O O . VAL A 1 311 ? -12.939 -16.132 -36.003 1.00 39.19 311 VAL A O 1
ATOM 2358 N N . GLU A 1 312 ? -14.986 -16.566 -36.828 1.00 36.09 312 GLU A N 1
ATOM 2359 C CA . GLU A 1 312 ? -14.810 -15.920 -38.131 1.00 36.09 312 GLU A CA 1
ATOM 2360 C C . GLU A 1 312 ? -15.171 -14.421 -38.034 1.00 36.09 312 GLU A C 1
ATOM 2362 O O . GLU A 1 312 ? -16.174 -14.043 -37.435 1.00 36.09 312 GLU A O 1
ATOM 2367 N N . ASN A 1 313 ? -14.359 -13.560 -38.651 1.00 38.09 313 ASN A N 1
ATOM 2368 C CA . ASN A 1 313 ? -14.650 -12.152 -38.977 1.00 38.09 313 ASN A CA 1
ATOM 2369 C C . ASN A 1 313 ? -14.621 -12.007 -40.517 1.00 38.09 313 ASN A C 1
ATOM 2371 O O . ASN A 1 313 ? -13.925 -12.801 -41.153 1.00 38.09 313 ASN A O 1
ATOM 2375 N N . PRO A 1 314 ? -15.039 -10.872 -41.120 1.00 49.84 314 PRO A N 1
ATOM 2376 C CA . PRO A 1 314 ? -16.308 -10.123 -41.094 1.00 49.84 314 PRO A CA 1
ATOM 2377 C C . PRO A 1 314 ? -16.882 -10.008 -42.546 1.00 49.84 314 PRO A C 1
ATOM 2379 O O . PRO A 1 314 ? -16.366 -10.682 -43.441 1.00 49.84 314 PRO A O 1
ATOM 2382 N N . PRO A 1 315 ? -17.896 -9.155 -42.852 1.00 44.31 315 PRO A N 1
ATOM 2383 C CA . PRO A 1 315 ? -17.520 -7.878 -43.495 1.00 44.31 315 PRO A CA 1
ATOM 2384 C C . PRO A 1 315 ? -18.465 -6.646 -43.346 1.00 44.31 315 PRO A C 1
ATOM 2386 O O . PRO A 1 315 ? -19.666 -6.768 -43.147 1.00 44.31 315 PRO A O 1
ATOM 2389 N N . LEU A 1 316 ? -17.833 -5.475 -43.564 1.00 36.00 316 LEU A N 1
ATOM 2390 C CA . LEU A 1 316 ? -18.223 -4.259 -44.329 1.00 36.00 316 LEU A CA 1
ATOM 2391 C C . LEU A 1 316 ? -19.460 -3.388 -43.972 1.00 36.00 316 LEU A C 1
ATOM 2393 O O . LEU A 1 316 ? -20.594 -3.748 -44.248 1.00 36.00 316 LEU A O 1
ATOM 2397 N N . VAL A 1 317 ? -19.149 -2.192 -43.436 1.00 43.94 317 VAL A N 1
ATOM 2398 C CA . VAL A 1 317 ? -19.390 -0.795 -43.914 1.00 43.94 317 VAL A CA 1
ATOM 2399 C C . VAL A 1 317 ? -20.661 -0.421 -44.721 1.00 43.94 317 VAL A C 1
ATOM 2401 O O . VAL A 1 317 ? -21.060 -1.135 -45.633 1.00 43.94 317 VAL A O 1
ATOM 2404 N N . ASP A 1 318 ? -21.108 0.823 -44.441 1.00 39.25 318 ASP A N 1
ATOM 2405 C CA . ASP A 1 318 ? -22.090 1.751 -45.067 1.00 39.25 318 ASP A CA 1
ATOM 2406 C C . ASP A 1 318 ? -23.482 1.787 -44.392 1.00 39.25 318 ASP A C 1
ATOM 2408 O O . ASP A 1 318 ? -24.047 0.748 -44.083 1.00 39.25 318 ASP A O 1
ATOM 2412 N N . GLN A 1 319 ? -24.124 2.927 -44.093 1.00 41.56 319 GLN A N 1
ATOM 2413 C CA . GLN A 1 319 ? -23.931 4.336 -44.472 1.00 41.56 319 GLN A CA 1
ATOM 2414 C C . GLN A 1 319 ? -24.718 5.261 -43.502 1.00 41.56 319 GLN A C 1
ATOM 2416 O O . GLN A 1 319 ? -25.501 4.789 -42.682 1.00 41.56 319 GLN A O 1
ATOM 2421 N N . GLU A 1 320 ? -24.477 6.566 -43.627 1.00 45.41 320 GLU A N 1
ATOM 2422 C CA . GLU A 1 320 ? -24.977 7.731 -42.871 1.00 45.41 320 GLU A CA 1
ATOM 2423 C C . GLU A 1 320 ? -26.479 7.812 -42.517 1.00 45.41 320 GLU A C 1
ATOM 2425 O O . GLU A 1 320 ? -27.351 7.409 -43.288 1.00 45.41 320 GLU A O 1
ATOM 2430 N N . ALA A 1 321 ? -26.750 8.515 -41.407 1.00 32.22 321 ALA A N 1
ATOM 2431 C CA . ALA A 1 321 ? -27.615 9.703 -41.355 1.00 32.22 321 ALA A CA 1
ATOM 2432 C C . ALA A 1 321 ? -27.140 10.645 -40.233 1.00 32.22 321 ALA A C 1
ATOM 2434 O O . ALA A 1 321 ? -26.700 10.122 -39.182 1.00 32.22 321 ALA A O 1
#

Secondary structure (DSSP, 8-state):
-------TTHHHHHHHHHHHHHHHHHHHHHHHHHHHHHHHHHHHHHHHHHHHHHHHHHHHHS-SSTTSPP---HHHHHHHHHHHHHHHHHHHHHHHHHHHHHHHHIIIIIHHHHHHHHHHHHHHHHHHHHHHHHHHHHHHHHHHHHHHHS---HHHHHHHHHHHHHHHHHHHHHHHHHHHHHHHHHHHHHHHHHHHHHHHHHHHHHHHHHHHHHHHHHHHHHHHHHHHHHHHTSHHHHHHHHHHHHHHHTSPP---------PPPPP------------PPPP---------------------PPPPPP-----------

Sequence (321 aa):
MDAIKPDFDFPNKVRLYERAELIRIDELVDNFGWVCKLSAQLRAAGQGLAKSLQKALLKARSPAHPDAVPFECEPYAQGLEAFATAVGTLGTHLASETAALGQSFQERVVKPLRTVGGCVARLEKERQAIALKKRQHDDLDFEVLNMRLGSSGTKLAKAITQTTARMQKLKRAWEVDEAAHGEHLAVQHASLEKIDWTAMALIAEATGCVGNYVAKLSAEVSSLSVILDQCAKSDRSKEIMEKFSAYVASLPDPMVPGDSALESPRSPEGSHPATAVSSPQANTEKHDTPKGQSDVGDNQSSIEVAPEQPVENPPLVDQEA

Radius of gyration: 37.24 Å; Cα contacts (8 Å, |Δi|>4): 145; chains: 1; bounding box: 84×69×112 Å

Solvent-accessible surface area (backbone atoms only — not comparable to full-atom values): 19352 Å² total; per-residue (Å²): 133,83,79,76,70,77,69,85,56,60,71,59,54,51,52,54,47,54,54,49,51,52,54,51,44,52,52,50,52,52,51,43,53,49,53,56,51,50,47,54,50,51,36,50,50,47,46,48,52,35,50,51,52,52,51,52,49,54,49,45,48,57,49,93,47,94,85,51,79,59,56,85,50,69,70,61,52,53,50,50,55,50,44,33,52,49,42,48,51,53,35,51,50,53,52,52,54,52,49,53,49,50,52,49,42,44,65,60,30,53,51,49,50,54,50,48,54,56,49,53,58,50,50,54,52,52,52,52,52,40,51,50,45,52,50,54,37,54,54,50,52,51,50,46,53,51,55,69,75,69,69,87,55,76,71,55,56,51,50,46,52,53,52,51,53,50,38,55,52,46,52,54,52,35,52,54,49,51,52,52,50,52,53,54,49,52,53,49,50,58,49,50,54,52,31,44,55,50,45,54,53,52,41,52,50,53,51,48,54,47,50,53,50,53,54,51,52,51,50,50,53,49,54,44,50,51,53,51,50,60,47,44,69,38,80,75,31,38,62,49,49,53,54,48,50,56,51,58,72,67,50,82,83,83,87,75,87,87,90,75,86,78,79,74,80,81,75,88,84,83,82,78,81,89,74,87,82,88,82,84,84,81,88,82,83,87,85,86,84,87,89,84,85,89,80,88,82,79,92,78,89,83,88,87,81,82,81,86,80,86,85,84,84,86,86,83,89,89,82,90,134

Nearest PDB structures (foldseek):
  2v0o-assembly2_C  TM=3.731E-01  e=3.507E-04  Homo sapiens
  1i49-assembly1_B  TM=4.529E-01  e=6.553E-03  Homo sapiens
  3qwe-assembly1_A-2  TM=4.101E-01  e=1.815E-03  Homo sapiens
  4wpe-assembly1_A-2  TM=2.950E-01  e=5.568E-04  Saccharomyces cerevisiae S288C
  6mrt-assembly1_A  TM=4.014E-01  e=8.189E-01  Escherichia coli K-12

pLDDT: mean 70.77, std 22.28, range [27.25, 96.31]

Mean predicted aligned error: 17.77 Å

Organism: Giardia intestinalis (strain ATCC 50581 / GS clone H7) (NCBI:txid598745)

Foldseek 3Di:
DDPPDPPPQPVVVLVVVLVVLLVLLVVLVVLLVVLLVVLLVVLVVLLVVLVVLLVLLVCQQDPPDPPRDGPPDPLLNVLSVVLNVLSVVLSVVSVVQSVVLVVVLCVQAVVLSVVLVVLVVVLVVLVVVLVVLVVVLVVLVVVLVVLVVPDDDPVSVVVSVVSVVVSVVSVVVSVVSVVVSVVSSVVSVVSSVSSSVSSVVSSVVSVVSSVVSVVSNVVSVVSSVVSVVVQCPPPVSVVVVVSSVVVVVPDPDPDPDDDDDPDDPDDPDDDDDDDDDDDDDDDDDDDDDDDDDDDDDDDDDDDDDDDDDDDDDDDDDDDDD